Protein AF-A0A699Z2K2-F1 (afdb_monomer)

Sequence (200 aa):
MQRARSWAQDVLAHWQDTSRRCPMPDFSMCYTPGGLAWLTQWGSLRHTSNIALLAAVYARELGPDVIASPASLAATRRANRCWVRSQLSYMAGSNPQKQSFVIGYLPSWVDAVPQRPHHRSASCSPDYSVPCNGNNQNSPDPSPSVLQGNLNAQQLADQMGLNYSRVQTATPSAAAPVAHAPVAWAFAAAASIALLLACL

Solvent-accessible surface area (backbone atoms only — not comparable to full-atom values): 11220 Å² total; per-residue (Å²): 113,67,71,62,52,54,52,51,50,55,54,48,54,63,67,66,45,74,86,36,58,54,87,63,63,81,74,38,74,19,24,42,96,69,61,45,58,36,39,37,78,70,45,28,62,50,55,41,30,44,50,31,31,49,34,48,51,48,39,68,70,63,48,59,93,78,34,72,49,68,67,60,39,51,49,52,29,32,54,31,37,40,52,34,49,53,48,52,38,32,41,63,9,66,36,91,76,18,36,10,26,26,16,82,49,74,56,97,79,34,80,42,51,65,52,62,69,68,39,66,78,28,24,23,62,92,52,83,88,52,88,72,56,73,63,43,61,68,44,94,58,68,32,71,38,82,60,68,74,39,76,54,62,64,76,52,28,69,80,65,74,44,67,59,88,72,30,73,74,40,40,66,50,101,49,60,70,70,56,43,50,38,41,55,51,31,53,54,59,48,68,36,70,74,44,71,57,52,69,115

Secondary structure (DSSP, 8-state):
-HHHHHHHHHHHHHHH-TT-BS---TT--EE-TTS-EE--SSSHHHHHHHHHHHHHHHHHH--TTT---HHHHHHHHHHHHHHHHHHHHHHTT-STT-B--BTT---TT--B-----S-HHHHS-SSTTS---HHHHH-SSPPSS--TT-B--TTHHHHTT--GGGTTT----S-HHHHHHHHHHHHHHHTSHHHHSTT-

InterPro domains:
  IPR001701 Glycoside hydrolase family 9 [PF00759] (15-151)
  IPR008928 Six-hairpin glycosidase superfamily [SSF48208] (4-150)
  IPR012341 Six-hairpin glycosidase-like superfamily [G3DSA:1.50.10.10] (1-181)

Foldseek 3Di:
DVVVLVVLVVVLVLQLPAVFDDDDPAQHWYAFPFGATARHLQLRLLVSLLNLLSLLVSLVPQDCVNPVDPVVNLVSSLSSLVSLVSNLVVCLQSTPQSEHQFWPRDPPSRDYYDQQALDQVQLDAPPPVDDGDPCSNVPPDGRNHTPGGDGDCLVCCVSRVHDSVVNSNSHCPPPVVSSRPSSVSSVVSCPPPCSVPSND

Structure (mmCIF, N/CA/C/O backbone):
data_AF-A0A699Z2K2-F1
#
_entry.id   AF-A0A699Z2K2-F1
#
loop_
_atom_site.group_PDB
_atom_site.id
_atom_site.type_symbol
_atom_site.label_atom_id
_atom_site.label_alt_id
_atom_site.label_comp_id
_atom_site.label_asym_id
_atom_site.label_entity_id
_atom_site.label_seq_id
_atom_site.pdbx_PDB_ins_code
_atom_site.Cartn_x
_atom_site.Cartn_y
_atom_site.Cartn_z
_atom_site.occupancy
_atom_site.B_iso_or_equiv
_atom_site.auth_seq_id
_atom_site.auth_comp_id
_atom_site.auth_asym_id
_atom_site.auth_atom_id
_atom_site.pdbx_PDB_model_num
ATOM 1 N N . MET A 1 1 ? -21.574 15.719 11.995 1.00 69.88 1 MET A N 1
ATOM 2 C CA . MET A 1 1 ? -20.261 15.041 12.144 1.00 69.88 1 MET A CA 1
ATOM 3 C C . MET A 1 1 ? -20.366 13.550 12.488 1.00 69.88 1 MET A C 1
ATOM 5 O O . MET A 1 1 ? -19.575 12.786 11.956 1.00 69.88 1 MET A O 1
ATOM 9 N N . GLN A 1 2 ? -21.335 13.092 13.296 1.00 76.94 2 GLN A N 1
ATOM 10 C CA . GLN A 1 2 ? -21.471 11.667 13.672 1.00 76.94 2 GLN A CA 1
ATOM 11 C C . GLN A 1 2 ? -21.578 10.696 12.479 1.00 76.94 2 GLN A C 1
ATOM 13 O O . GLN A 1 2 ? -20.865 9.701 12.450 1.00 76.94 2 GLN A O 1
ATOM 18 N N . ARG A 1 3 ? -22.368 11.032 11.448 1.00 83.19 3 ARG A N 1
ATOM 19 C CA . ARG A 1 3 ? -22.529 10.197 10.240 1.00 83.19 3 ARG A CA 1
ATOM 20 C C . ARG A 1 3 ? -21.222 9.944 9.474 1.00 83.19 3 ARG A C 1
ATOM 22 O O . ARG A 1 3 ? -21.030 8.870 8.924 1.00 83.19 3 ARG A O 1
ATOM 29 N N . ALA A 1 4 ? -20.320 10.927 9.447 1.00 84.06 4 ALA A N 1
ATOM 30 C CA . ALA A 1 4 ? -19.012 10.774 8.807 1.00 84.06 4 ALA A CA 1
ATOM 31 C C . ALA A 1 4 ? -18.101 9.824 9.601 1.00 84.06 4 ALA A C 1
ATOM 33 O O . ALA A 1 4 ? -17.321 9.078 9.020 1.00 84.06 4 ALA A O 1
ATOM 34 N N . ARG A 1 5 ? -18.223 9.828 10.933 1.00 83.69 5 ARG A N 1
ATOM 35 C CA . ARG A 1 5 ? -17.436 8.967 11.822 1.00 83.69 5 ARG A CA 1
ATOM 36 C C . ARG A 1 5 ? -17.902 7.517 11.776 1.00 83.69 5 ARG A C 1
ATOM 38 O O . ARG A 1 5 ? -17.050 6.645 11.680 1.00 83.69 5 ARG A O 1
ATOM 45 N N . SER A 1 6 ? -19.213 7.270 11.792 1.00 86.19 6 SER A N 1
ATOM 46 C CA . SER A 1 6 ? -19.750 5.911 11.640 1.00 86.19 6 SER A CA 1
ATOM 47 C C . SER A 1 6 ? -19.388 5.329 10.273 1.00 86.19 6 SER A C 1
ATOM 49 O O . SER A 1 6 ? -18.888 4.218 10.192 1.00 86.19 6 SER A O 1
ATOM 51 N N . TRP A 1 7 ? -19.500 6.127 9.206 1.00 90.75 7 TRP A N 1
ATOM 52 C CA . TRP A 1 7 ? -19.054 5.704 7.879 1.00 90.75 7 TRP A CA 1
ATOM 53 C C . TRP A 1 7 ? -17.560 5.345 7.848 1.00 90.75 7 TRP A C 1
ATOM 55 O O . TRP A 1 7 ? -17.184 4.312 7.299 1.00 90.75 7 TRP A O 1
ATOM 65 N N . ALA A 1 8 ? -16.699 6.164 8.463 1.00 91.81 8 ALA A N 1
ATOM 66 C CA . ALA A 1 8 ? -15.271 5.866 8.538 1.00 91.81 8 ALA A CA 1
ATOM 67 C C . ALA A 1 8 ? -14.998 4.575 9.328 1.00 91.81 8 ALA A C 1
ATOM 69 O O . ALA A 1 8 ? -14.157 3.784 8.911 1.00 91.81 8 ALA A O 1
ATOM 70 N N . GLN A 1 9 ? -15.721 4.335 10.427 1.00 90.50 9 GLN A N 1
ATOM 71 C CA . GLN A 1 9 ? -15.639 3.084 11.188 1.00 90.50 9 GLN A CA 1
ATOM 72 C C . GLN A 1 9 ? -15.989 1.871 10.326 1.00 90.50 9 GLN A C 1
ATOM 74 O O . GLN A 1 9 ? -15.217 0.917 10.307 1.00 90.50 9 GLN A O 1
ATOM 79 N N . ASP A 1 10 ? -17.092 1.929 9.581 1.00 93.25 10 ASP A N 1
ATOM 80 C CA . ASP A 1 10 ? -17.551 0.821 8.737 1.00 93.25 10 ASP A CA 1
ATOM 81 C C . ASP A 1 10 ? -16.543 0.506 7.624 1.00 93.25 10 ASP A C 1
ATOM 83 O O . ASP A 1 10 ? -16.187 -0.653 7.391 1.00 93.25 10 ASP A O 1
ATOM 87 N N . VAL A 1 11 ? -16.017 1.547 6.967 1.00 95.25 11 VAL A N 1
ATOM 88 C CA . VAL A 1 11 ? -14.966 1.401 5.952 1.00 95.25 11 VAL A CA 1
ATOM 89 C C . VAL A 1 11 ? -13.716 0.770 6.563 1.00 95.25 11 VAL A C 1
ATOM 91 O O . VAL A 1 11 ? -13.174 -0.183 6.008 1.00 95.25 11 VAL A O 1
ATOM 94 N N . LEU A 1 12 ? -13.253 1.265 7.711 1.00 95.75 12 LEU A N 1
ATOM 95 C CA . LEU A 1 12 ? -12.045 0.752 8.353 1.00 95.75 12 LEU A CA 1
ATOM 96 C C . LEU A 1 12 ? -12.223 -0.685 8.843 1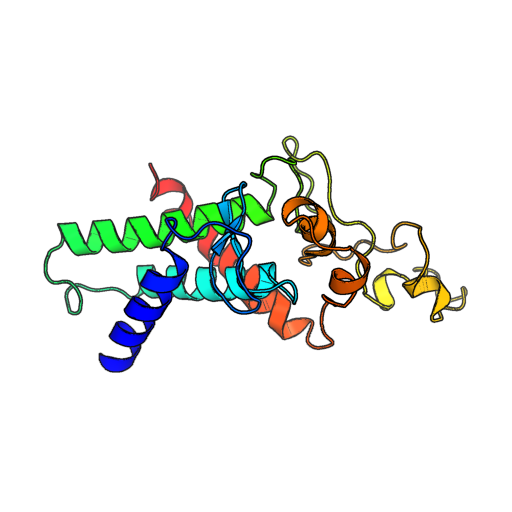.00 95.75 12 LEU A C 1
ATOM 98 O O . LEU A 1 12 ? -11.315 -1.488 8.649 1.00 95.75 12 LEU A O 1
ATOM 102 N N . ALA A 1 13 ? -13.386 -1.039 9.390 1.00 94.19 13 ALA A N 1
ATOM 103 C CA . ALA A 1 13 ? -13.698 -2.406 9.794 1.00 94.19 13 ALA A CA 1
ATOM 104 C C . ALA A 1 13 ? -13.620 -3.375 8.605 1.00 94.19 13 ALA A C 1
ATOM 106 O O . ALA A 1 13 ? -13.011 -4.436 8.717 1.00 94.19 13 ALA A O 1
ATOM 107 N N . HIS A 1 14 ? -14.152 -2.984 7.442 1.00 94.94 14 HIS A N 1
ATOM 108 C CA . HIS A 1 14 ? -14.064 -3.792 6.226 1.00 94.94 14 HIS A CA 1
ATOM 109 C C . HIS A 1 14 ? -12.620 -3.978 5.737 1.00 94.94 14 HIS A C 1
ATOM 111 O O . HIS A 1 14 ? -12.225 -5.074 5.345 1.00 94.94 14 HIS A O 1
ATOM 117 N N . TRP A 1 15 ? -11.820 -2.910 5.756 1.00 96.31 15 TRP A N 1
ATOM 118 C CA . TRP A 1 15 ? -10.437 -2.947 5.277 1.00 96.31 15 TRP A CA 1
ATOM 119 C C . TRP A 1 15 ? -9.474 -3.630 6.248 1.00 96.31 15 TRP A C 1
ATOM 121 O O . TRP A 1 15 ? -8.464 -4.177 5.814 1.00 96.31 15 TRP A O 1
ATOM 131 N N . GLN A 1 16 ? -9.773 -3.618 7.545 1.00 95.69 16 GLN A N 1
ATOM 132 C CA . GLN A 1 16 ? -8.948 -4.222 8.596 1.00 95.69 16 GLN A CA 1
ATOM 133 C C . GLN A 1 16 ? -9.333 -5.677 8.896 1.00 95.69 16 GLN A C 1
ATOM 135 O O . GLN A 1 16 ? -8.680 -6.326 9.714 1.00 95.69 16 GLN A O 1
ATOM 140 N N . ASP A 1 17 ? -10.347 -6.219 8.217 1.00 95.00 17 ASP A N 1
ATOM 141 C CA . ASP A 1 17 ? -10.738 -7.621 8.329 1.00 95.00 17 ASP A CA 1
ATOM 142 C C . ASP A 1 17 ? -9.709 -8.549 7.660 1.00 95.00 17 ASP A C 1
ATOM 144 O O . ASP A 1 17 ? -9.776 -8.886 6.475 1.00 95.00 17 ASP A O 1
ATOM 148 N N . THR A 1 18 ? -8.737 -8.983 8.461 1.00 94.00 18 THR A N 1
ATOM 149 C CA . THR A 1 18 ? -7.668 -9.899 8.037 1.00 94.00 18 THR A CA 1
ATOM 150 C C . THR A 1 18 ? -8.129 -11.345 7.832 1.00 94.00 18 THR A C 1
ATOM 152 O O . THR A 1 18 ? -7.328 -12.172 7.393 1.00 94.00 18 THR A O 1
ATOM 155 N N . SER A 1 19 ? -9.395 -11.684 8.114 1.00 95.00 19 SER A N 1
ATOM 156 C CA . SER A 1 19 ? -9.925 -13.028 7.839 1.00 95.00 19 SER A CA 1
ATOM 157 C C . SER A 1 19 ? -10.083 -13.290 6.336 1.00 95.00 19 SER A C 1
ATOM 159 O O . SER A 1 19 ? -10.012 -14.434 5.885 1.00 95.00 19 SER A O 1
ATOM 161 N N . ARG A 1 20 ? -10.220 -12.224 5.540 1.00 94.00 20 ARG A N 1
ATOM 162 C CA . ARG A 1 20 ? -10.393 -12.275 4.087 1.00 94.00 20 ARG A CA 1
ATOM 163 C C . ARG A 1 20 ? -9.041 -12.489 3.413 1.00 94.00 20 ARG A C 1
ATOM 165 O O . ARG A 1 20 ? -8.200 -11.593 3.415 1.00 94.00 20 ARG A O 1
ATOM 172 N N . ARG A 1 21 ? -8.815 -13.657 2.812 1.00 93.38 21 ARG A N 1
ATOM 173 C CA . ARG A 1 21 ? -7.553 -14.013 2.136 1.00 93.38 21 ARG A CA 1
ATOM 174 C C . ARG A 1 21 ? -7.715 -14.001 0.620 1.00 93.38 21 ARG A C 1
ATOM 176 O O . ARG A 1 21 ? -8.762 -14.378 0.110 1.00 93.38 21 ARG A O 1
ATOM 183 N N . CYS A 1 22 ? -6.695 -13.526 -0.088 1.00 90.06 22 CYS A N 1
ATOM 184 C CA . CYS A 1 22 ? -6.676 -13.530 -1.549 1.00 90.06 22 CYS A CA 1
ATOM 185 C C . CYS A 1 22 ? -6.401 -14.947 -2.110 1.00 90.06 22 CYS A C 1
ATOM 187 O O . CYS A 1 22 ? -5.760 -15.739 -1.415 1.00 90.06 22 CYS A O 1
ATOM 189 N N . PRO A 1 23 ? -6.811 -15.263 -3.361 1.00 89.06 23 PRO A N 1
ATOM 190 C CA . PRO A 1 23 ? -7.477 -14.390 -4.335 1.00 89.06 23 PRO A CA 1
ATOM 191 C C . PRO A 1 23 ? -8.990 -14.246 -4.098 1.00 89.06 23 PRO A C 1
ATOM 193 O O . PRO A 1 23 ? -9.655 -15.169 -3.644 1.00 89.06 23 PRO A O 1
ATOM 196 N N . MET A 1 24 ? -9.533 -13.082 -4.454 1.00 87.44 24 MET A N 1
ATOM 197 C CA . MET A 1 24 ? -10.968 -12.764 -4.448 1.00 87.44 24 MET A CA 1
ATOM 198 C C . MET A 1 24 ? -11.337 -12.073 -5.776 1.00 87.44 24 MET A C 1
ATOM 200 O O . MET A 1 24 ? -10.429 -11.616 -6.478 1.00 87.44 24 MET A O 1
ATOM 204 N N . PRO A 1 25 ? -12.632 -11.984 -6.149 1.00 87.81 25 PRO A N 1
ATOM 205 C CA . PRO A 1 25 ? -13.060 -11.229 -7.328 1.00 87.81 25 PRO A CA 1
ATOM 206 C C . PRO A 1 25 ? -12.541 -9.785 -7.316 1.00 87.81 25 PRO A C 1
ATOM 208 O O . PRO A 1 25 ? -12.360 -9.201 -6.247 1.00 87.81 25 PRO A O 1
ATOM 211 N N . ASP A 1 26 ? -12.325 -9.195 -8.495 1.00 81.44 26 ASP A N 1
ATOM 212 C CA . ASP A 1 26 ? -11.841 -7.811 -8.590 1.00 81.44 26 ASP A CA 1
ATOM 213 C C . ASP A 1 26 ? -12.775 -6.854 -7.826 1.00 81.44 26 ASP A C 1
ATOM 215 O O . ASP A 1 26 ? -13.989 -7.063 -7.777 1.00 81.44 26 ASP A O 1
ATOM 219 N N . PHE A 1 27 ? -12.198 -5.833 -7.193 1.00 87.31 27 PHE A N 1
ATOM 220 C CA . PHE A 1 27 ? -12.871 -4.921 -6.256 1.00 87.31 27 PHE A CA 1
ATOM 221 C C . PHE A 1 27 ? -13.400 -5.555 -4.958 1.00 87.31 27 PHE A C 1
ATOM 223 O O . PHE A 1 27 ? -14.104 -4.892 -4.195 1.00 87.31 27 PHE A O 1
ATOM 230 N N . SER A 1 28 ? -13.027 -6.799 -4.648 1.00 90.75 28 SER A N 1
ATOM 231 C CA . SER A 1 28 ? -13.259 -7.397 -3.331 1.00 90.75 28 SER A CA 1
ATOM 232 C C . SER A 1 28 ? -12.011 -7.285 -2.466 1.00 90.75 28 SER A C 1
ATOM 234 O O . SER A 1 28 ? -10.950 -7.787 -2.824 1.00 90.75 28 SER A O 1
ATOM 236 N N . MET A 1 29 ? -12.151 -6.683 -1.284 1.00 91.81 29 MET A N 1
ATOM 237 C CA . MET A 1 29 ? -11.042 -6.575 -0.337 1.00 91.81 29 MET A CA 1
ATOM 238 C C . MET A 1 29 ? -10.595 -7.950 0.172 1.00 91.81 29 MET A C 1
ATOM 240 O O . MET A 1 29 ? -11.431 -8.761 0.584 1.00 91.81 29 MET A O 1
ATOM 244 N N . CYS A 1 30 ? -9.289 -8.197 0.161 1.00 94.31 30 CYS A N 1
ATOM 245 C CA . CYS A 1 30 ? -8.638 -9.365 0.745 1.00 94.31 30 CYS A CA 1
ATOM 246 C C . CYS A 1 30 ? -7.201 -9.035 1.169 1.00 94.31 30 CYS A C 1
ATOM 248 O O . CYS A 1 30 ? -6.664 -7.993 0.811 1.00 94.31 30 CYS A O 1
ATOM 250 N N . TYR A 1 31 ? -6.564 -9.926 1.922 1.00 94.56 31 TYR A N 1
ATOM 251 C CA . TYR A 1 31 ? -5.156 -9.825 2.286 1.00 94.56 31 TYR A CA 1
ATOM 252 C C . TYR A 1 31 ? -4.310 -10.785 1.465 1.00 94.56 31 TYR A C 1
ATOM 254 O O . TYR A 1 31 ? -4.612 -11.983 1.389 1.00 94.56 31 TYR A O 1
ATOM 262 N N . THR A 1 32 ? -3.227 -10.261 0.889 1.00 92.25 32 THR A N 1
ATOM 263 C CA . THR A 1 32 ? -2.201 -11.086 0.245 1.00 92.25 32 THR A CA 1
ATOM 264 C C . THR A 1 32 ? -1.558 -12.020 1.279 1.00 92.25 32 THR A C 1
ATOM 266 O O . THR A 1 32 ? -1.603 -11.726 2.481 1.00 92.25 32 THR A O 1
ATOM 269 N N . PRO A 1 33 ? -0.905 -13.121 0.859 1.00 90.50 33 PRO A N 1
ATOM 270 C CA . PRO A 1 33 ? -0.160 -13.977 1.784 1.00 90.50 33 PRO A CA 1
ATOM 271 C C . PRO A 1 33 ? 0.882 -13.214 2.618 1.00 90.50 33 PRO A C 1
ATOM 273 O O . PRO A 1 33 ? 1.135 -13.569 3.765 1.00 90.50 33 PRO A O 1
ATOM 276 N N . GLY A 1 34 ? 1.447 -12.133 2.068 1.00 90.69 34 GLY A N 1
ATOM 277 C CA . GLY A 1 34 ? 2.391 -11.262 2.768 1.00 90.69 34 GLY A CA 1
ATOM 278 C C . GLY A 1 34 ? 1.756 -10.214 3.693 1.00 90.69 34 GLY A C 1
ATOM 279 O O . GLY A 1 34 ? 2.491 -9.515 4.384 1.00 90.69 34 GLY A O 1
ATOM 280 N N . GLY A 1 35 ? 0.426 -10.073 3.715 1.00 93.75 35 GLY A N 1
ATOM 281 C CA . GLY A 1 35 ? -0.282 -9.162 4.623 1.00 93.75 35 GLY A CA 1
ATOM 282 C C . GLY A 1 35 ? -0.613 -7.772 4.066 1.00 93.75 35 GLY A C 1
ATOM 283 O O . GLY A 1 35 ? -0.999 -6.889 4.837 1.00 93.75 35 GLY A O 1
ATOM 284 N N . LEU A 1 36 ? -0.514 -7.561 2.751 1.00 94.38 36 LEU A N 1
ATOM 285 C CA . LEU A 1 36 ? -1.004 -6.338 2.111 1.00 94.38 36 LEU A CA 1
ATOM 286 C C . LEU A 1 36 ? -2.526 -6.415 1.941 1.00 94.38 36 LEU A C 1
ATOM 288 O O . LEU A 1 36 ? -3.033 -7.382 1.374 1.00 94.38 36 LEU A O 1
ATOM 292 N N . ALA A 1 37 ? -3.246 -5.385 2.378 1.00 95.19 37 ALA A N 1
ATOM 293 C CA . ALA A 1 37 ? -4.644 -5.192 2.019 1.00 95.19 37 ALA A CA 1
ATOM 294 C C . ALA A 1 37 ? -4.729 -4.907 0.513 1.00 95.19 37 ALA A C 1
ATOM 296 O O . ALA A 1 37 ? -4.088 -3.985 0.008 1.00 95.19 37 ALA A O 1
ATOM 297 N N . TRP A 1 38 ? -5.495 -5.711 -0.210 1.00 91.56 38 TRP A N 1
ATOM 298 C CA . TRP A 1 38 ? -5.580 -5.730 -1.663 1.00 91.56 38 TRP A CA 1
ATOM 299 C C . TRP A 1 38 ? -7.036 -5.611 -2.102 1.00 91.56 38 TRP A C 1
ATOM 301 O O . TRP A 1 38 ? -7.875 -6.435 -1.746 1.00 91.56 38 TRP A O 1
ATOM 311 N N . LEU A 1 39 ? -7.331 -4.586 -2.905 1.00 90.88 39 LEU A N 1
ATOM 312 C CA . LEU A 1 39 ? -8.666 -4.371 -3.473 1.00 90.88 39 LEU A CA 1
ATOM 313 C C . LEU A 1 39 ? -8.773 -4.861 -4.916 1.00 90.88 39 LEU A C 1
ATOM 315 O O . LEU A 1 39 ? -9.776 -5.435 -5.322 1.00 90.88 39 LEU A O 1
ATOM 319 N N . THR A 1 40 ? -7.762 -4.533 -5.713 1.00 86.25 40 THR A N 1
ATOM 320 C CA . THR A 1 40 ? -7.780 -4.679 -7.164 1.00 86.25 40 THR A CA 1
ATOM 321 C C . THR A 1 40 ? -6.354 -4.652 -7.695 1.00 86.25 40 THR A C 1
ATOM 323 O O . THR A 1 40 ? -5.473 -4.040 -7.088 1.00 86.25 40 THR A O 1
ATOM 326 N N . GLN A 1 41 ? -6.135 -5.263 -8.859 1.00 79.94 41 GLN A N 1
ATOM 327 C CA . GLN A 1 41 ? -4.882 -5.147 -9.616 1.00 79.94 41 GLN A CA 1
ATOM 328 C C . GLN A 1 41 ? -4.569 -3.703 -10.043 1.00 79.94 41 GLN A C 1
ATOM 330 O O . GLN A 1 41 ? -3.414 -3.349 -10.276 1.00 79.94 41 GLN A O 1
ATOM 335 N N . TRP A 1 42 ? -5.583 -2.841 -10.105 1.00 80.00 42 TRP A N 1
ATOM 336 C CA . TRP A 1 42 ? -5.461 -1.474 -10.590 1.00 80.00 42 TRP A CA 1
ATOM 337 C C . TRP A 1 42 ? -5.092 -0.509 -9.466 1.00 80.00 42 TRP A C 1
ATOM 339 O O . TRP A 1 42 ? -5.950 0.005 -8.750 1.00 80.00 42 TRP A O 1
ATOM 349 N N . GLY A 1 43 ? -3.796 -0.225 -9.317 1.00 79.19 43 GLY A N 1
ATOM 350 C CA . GLY A 1 43 ? -3.303 0.707 -8.298 1.00 79.19 43 GLY A CA 1
ATOM 351 C C . GLY A 1 43 ? -3.630 0.248 -6.876 1.00 79.19 43 GLY A C 1
ATOM 352 O O . GLY A 1 43 ? -4.089 1.047 -6.058 1.00 79.19 43 GLY A O 1
ATOM 353 N N . SER A 1 44 ? -3.396 -1.037 -6.599 1.00 86.44 44 SER A N 1
ATOM 354 C CA . SER A 1 44 ? -3.560 -1.672 -5.285 1.00 86.44 44 SER A CA 1
ATOM 355 C C . SER A 1 44 ? -2.956 -0.831 -4.161 1.00 86.44 44 SER A C 1
ATOM 357 O O . SER A 1 44 ? -3.664 -0.430 -3.240 1.00 86.44 44 SER A O 1
ATOM 359 N N . LEU A 1 45 ? -1.677 -0.464 -4.297 1.00 88.44 45 LEU A N 1
ATOM 360 C CA . LEU A 1 45 ? -0.960 0.332 -3.302 1.00 88.44 45 LEU A CA 1
ATOM 361 C C . LEU A 1 45 ? -1.621 1.691 -3.060 1.00 88.44 45 LEU A C 1
ATOM 363 O O . LEU A 1 45 ? -1.756 2.103 -1.917 1.00 88.44 45 LEU A O 1
ATOM 367 N N . ARG A 1 46 ? -2.118 2.350 -4.114 1.00 86.81 46 ARG A N 1
ATOM 368 C CA . ARG A 1 46 ? -2.825 3.636 -4.017 1.00 86.81 46 ARG A CA 1
ATOM 369 C C . ARG A 1 46 ? -4.105 3.511 -3.197 1.00 86.81 46 ARG A C 1
ATOM 371 O O . ARG A 1 46 ? -4.367 4.363 -2.355 1.00 86.81 46 ARG A O 1
ATOM 378 N N . HIS A 1 47 ? -4.892 2.455 -3.394 1.00 90.25 47 HIS A N 1
ATOM 379 C CA . HIS A 1 47 ? -6.089 2.254 -2.575 1.00 90.25 47 HIS A CA 1
ATOM 380 C C . HIS A 1 47 ? -5.733 1.996 -1.108 1.00 90.25 47 HIS A C 1
ATOM 382 O O . HIS A 1 47 ? -6.295 2.633 -0.220 1.00 90.25 47 HIS A O 1
ATOM 388 N N . THR A 1 48 ? -4.750 1.138 -0.855 1.00 92.81 48 THR A N 1
ATOM 389 C CA . THR A 1 48 ? -4.309 0.820 0.506 1.00 92.81 48 THR A CA 1
ATOM 390 C C . THR A 1 48 ? -3.712 2.032 1.214 1.00 92.81 48 THR A C 1
ATOM 392 O O . THR A 1 48 ? -4.043 2.279 2.371 1.00 92.81 48 THR A O 1
ATOM 395 N N . SER A 1 49 ? -2.915 2.856 0.526 1.00 89.38 49 SER A N 1
ATOM 396 C CA . SER A 1 49 ? -2.380 4.107 1.076 1.00 89.38 49 SER A CA 1
ATOM 397 C C . SER A 1 49 ? -3.478 5.122 1.391 1.00 89.38 49 SER A C 1
ATOM 399 O O . SER A 1 49 ? -3.410 5.778 2.428 1.00 89.38 49 SER A O 1
ATOM 401 N N . ASN A 1 50 ? -4.517 5.233 0.556 1.00 90.88 50 ASN A N 1
ATOM 402 C CA . ASN A 1 50 ? -5.652 6.122 0.830 1.00 90.88 50 ASN A CA 1
ATOM 403 C C . ASN A 1 50 ? -6.379 5.729 2.119 1.00 90.88 50 ASN A C 1
ATOM 405 O O . ASN A 1 50 ? -6.736 6.586 2.926 1.00 90.88 50 ASN A O 1
ATOM 409 N N . ILE A 1 51 ? -6.581 4.430 2.328 1.00 95.06 51 ILE A N 1
ATOM 410 C CA . ILE A 1 51 ? -7.252 3.933 3.530 1.00 95.06 51 ILE A CA 1
ATOM 411 C C . ILE A 1 51 ? -6.322 4.008 4.739 1.00 95.06 51 ILE A C 1
ATOM 413 O O . ILE A 1 51 ? -6.782 4.322 5.833 1.00 95.06 51 ILE A O 1
ATOM 417 N N . ALA A 1 52 ? -5.012 3.826 4.556 1.00 94.12 52 ALA A N 1
ATOM 418 C CA . ALA A 1 52 ? -4.022 4.090 5.597 1.00 94.12 52 ALA A CA 1
ATOM 419 C C . ALA A 1 52 ? -4.061 5.558 6.055 1.00 94.12 52 ALA A C 1
ATOM 421 O O . ALA A 1 52 ? -4.064 5.829 7.255 1.00 94.12 52 ALA A O 1
ATOM 422 N N . LEU A 1 53 ? -4.182 6.511 5.126 1.00 90.75 53 LEU A N 1
ATOM 423 C CA . LEU A 1 53 ? -4.377 7.918 5.473 1.00 90.75 53 LEU A CA 1
ATOM 424 C C . LEU A 1 53 ? -5.683 8.132 6.255 1.00 90.75 53 LEU A C 1
ATOM 426 O O . LEU A 1 53 ? -5.663 8.785 7.299 1.00 90.75 53 LEU A O 1
ATOM 430 N N . LEU A 1 54 ? -6.799 7.550 5.798 1.00 93.31 54 LEU A N 1
ATOM 431 C CA . LEU A 1 54 ? -8.079 7.617 6.512 1.00 93.31 54 LEU A CA 1
ATOM 432 C C . LEU A 1 54 ? -7.961 7.057 7.936 1.00 93.31 54 LEU A C 1
ATOM 434 O O . LEU A 1 54 ? -8.402 7.707 8.878 1.00 93.31 54 LEU A O 1
ATOM 438 N N . ALA A 1 55 ? -7.333 5.892 8.108 1.00 94.06 55 ALA A N 1
ATOM 439 C CA . ALA A 1 55 ? -7.117 5.252 9.404 1.00 94.06 55 ALA A CA 1
ATOM 440 C C . ALA A 1 55 ? -6.246 6.110 10.335 1.00 94.06 55 ALA A C 1
ATOM 442 O O . ALA A 1 55 ? -6.538 6.227 11.526 1.00 94.06 55 ALA A O 1
ATOM 443 N N . ALA A 1 56 ? -5.198 6.744 9.799 1.00 92.00 56 ALA A N 1
ATOM 444 C CA . ALA A 1 56 ? -4.318 7.629 10.557 1.00 92.00 56 ALA A CA 1
ATOM 445 C C . ALA A 1 56 ? -5.057 8.883 11.048 1.00 92.00 56 ALA A C 1
ATOM 447 O O . ALA A 1 56 ? -4.979 9.220 12.233 1.00 92.00 56 ALA A O 1
ATOM 448 N N . VAL A 1 57 ? -5.812 9.544 10.162 1.00 91.69 57 VAL A N 1
ATOM 449 C CA . VAL A 1 57 ? -6.646 10.703 10.516 1.00 91.69 57 VAL A CA 1
ATOM 450 C C . VAL A 1 57 ? -7.725 10.287 11.511 1.00 91.69 57 VAL A C 1
ATOM 452 O O . VAL A 1 57 ? -7.874 10.919 12.551 1.00 91.69 57 VAL A O 1
ATOM 455 N N . TYR A 1 58 ? -8.419 9.179 11.261 1.00 91.06 58 TYR A N 1
ATOM 456 C CA . TYR A 1 58 ? -9.443 8.660 12.159 1.00 91.06 58 TYR A CA 1
ATOM 457 C C . TYR A 1 58 ? -8.878 8.386 13.561 1.00 91.06 58 TYR A C 1
ATOM 459 O O . TYR A 1 58 ? -9.440 8.850 14.547 1.00 91.06 58 TYR A O 1
ATOM 467 N N . ALA A 1 59 ? -7.715 7.738 13.678 1.00 91.62 59 ALA A N 1
ATOM 468 C CA . ALA A 1 59 ? -7.057 7.503 14.966 1.00 91.62 59 ALA A CA 1
ATOM 469 C C . ALA A 1 59 ? -6.614 8.792 15.684 1.00 91.62 59 ALA A C 1
ATOM 471 O O . ALA A 1 59 ? -6.484 8.797 16.912 1.00 91.62 59 ALA A O 1
ATOM 472 N N . ARG A 1 60 ? -6.337 9.870 14.945 1.00 89.88 60 ARG A N 1
ATOM 473 C CA . ARG A 1 60 ? -5.999 11.182 15.513 1.00 89.88 60 ARG A CA 1
ATOM 474 C C . ARG A 1 60 ? -7.240 11.897 16.044 1.00 89.88 60 ARG A C 1
ATOM 476 O O . ARG A 1 60 ? -7.208 12.390 17.166 1.00 89.88 60 ARG A O 1
ATOM 483 N N . GLU A 1 61 ? -8.308 11.915 15.254 1.00 89.00 61 GLU A N 1
ATOM 484 C CA . GLU A 1 61 ? -9.531 12.683 15.524 1.00 89.00 61 GLU A CA 1
ATOM 485 C C . GLU A 1 61 ? -10.536 11.946 16.426 1.00 89.00 61 GLU A C 1
ATOM 487 O O . GLU A 1 61 ? -11.495 12.544 16.913 1.00 89.00 61 GLU A O 1
ATOM 492 N N . LEU A 1 62 ? -10.353 10.641 16.657 1.00 87.88 62 LEU A N 1
ATOM 493 C CA . LEU A 1 62 ? -11.236 9.856 17.518 1.00 87.88 62 LEU A CA 1
ATOM 494 C C . LEU A 1 62 ? -11.176 10.369 18.958 1.00 87.88 62 LEU A C 1
ATOM 496 O O . LEU A 1 62 ? -10.092 10.390 19.532 1.00 87.88 62 LEU A O 1
ATOM 500 N N . GLY A 1 63 ? -12.311 10.734 19.552 1.00 88.38 63 GLY A N 1
ATOM 501 C CA . GLY A 1 63 ? -12.398 11.298 20.900 1.00 88.38 63 GLY A CA 1
ATOM 502 C C . GLY A 1 63 ? -13.389 10.569 21.819 1.00 88.38 63 GLY A C 1
ATOM 503 O O . GLY A 1 63 ? -14.069 9.628 21.390 1.00 88.38 63 GLY A O 1
ATOM 504 N N . PRO A 1 64 ? -13.482 10.996 23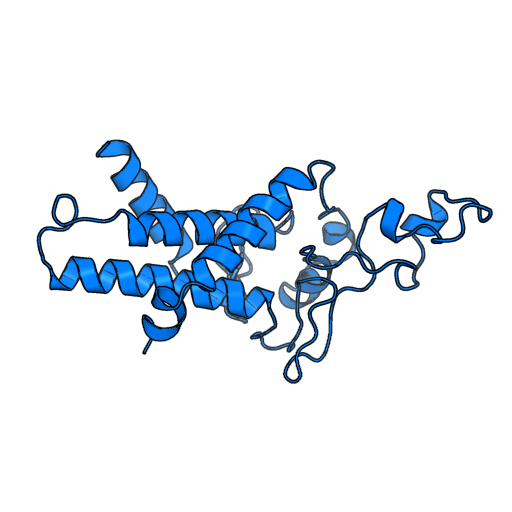.093 1.00 87.00 64 PRO A N 1
ATOM 505 C CA . PRO A 1 64 ? -14.415 10.430 24.072 1.00 87.00 64 PRO A CA 1
ATOM 506 C C . PRO A 1 64 ? -15.893 10.651 23.708 1.00 87.00 64 PRO A C 1
ATOM 508 O O . PRO A 1 64 ? -16.761 9.925 24.180 1.00 87.00 64 PRO A O 1
ATOM 511 N N . ASP A 1 65 ? -16.179 11.610 22.826 1.00 85.56 65 ASP A N 1
ATOM 512 C CA . ASP A 1 65 ? -17.496 11.877 22.242 1.00 85.56 65 ASP A CA 1
ATOM 513 C C . ASP A 1 65 ? -17.964 10.792 21.253 1.00 85.56 65 ASP A C 1
ATOM 515 O O . ASP A 1 65 ? -19.131 10.766 20.863 1.00 85.56 65 ASP A O 1
ATOM 519 N N . VAL A 1 66 ? -17.058 9.904 20.833 1.00 84.75 66 VAL A N 1
ATOM 520 C CA . VAL A 1 66 ? -17.349 8.747 19.972 1.00 84.75 66 VAL A CA 1
ATOM 521 C C . VAL A 1 66 ? -17.211 7.444 20.749 1.00 84.75 66 VAL A C 1
ATOM 523 O O . VAL A 1 66 ? -18.057 6.563 20.631 1.00 84.75 66 VAL A O 1
ATOM 526 N N . ILE A 1 67 ? -16.143 7.316 21.541 1.00 86.88 67 ILE A N 1
ATOM 527 C CA . ILE A 1 67 ? -15.888 6.148 22.383 1.00 86.88 67 ILE A CA 1
ATOM 528 C C . ILE A 1 67 ? -15.667 6.629 23.813 1.00 86.88 67 ILE A C 1
ATOM 530 O O . ILE A 1 67 ? -14.566 7.039 24.172 1.00 86.88 67 ILE A O 1
ATOM 534 N N . ALA A 1 68 ? -16.716 6.545 24.633 1.00 88.12 68 ALA A N 1
ATOM 535 C CA . ALA A 1 68 ? -16.693 7.042 26.008 1.00 88.12 68 ALA A CA 1
ATOM 536 C C . ALA A 1 68 ? -15.699 6.285 26.905 1.00 88.12 68 ALA A C 1
ATOM 538 O O . ALA A 1 68 ? -15.095 6.875 27.796 1.00 88.12 68 ALA A O 1
ATOM 539 N N . SER A 1 69 ? -15.507 4.981 26.666 1.00 95.25 69 SER A N 1
ATOM 540 C CA . SER A 1 69 ? -14.548 4.157 27.409 1.00 95.25 69 SER A CA 1
ATOM 541 C C . SER A 1 69 ? -13.107 4.543 27.043 1.00 95.25 69 SER A C 1
ATOM 543 O O . SER A 1 69 ? -12.699 4.307 25.900 1.00 95.25 69 SER A O 1
ATOM 545 N N . PRO A 1 70 ? -12.287 5.048 27.989 1.00 92.75 70 PRO A N 1
ATOM 546 C CA . PRO A 1 70 ? -10.901 5.425 27.701 1.00 92.75 70 PRO A CA 1
ATOM 547 C C . PRO A 1 70 ? -10.056 4.248 27.201 1.00 92.75 70 PRO A C 1
ATOM 549 O O . PRO A 1 70 ? -9.247 4.405 26.286 1.00 92.75 70 PRO A O 1
ATOM 552 N N . ALA A 1 71 ? -10.286 3.053 27.754 1.00 94.06 71 ALA A N 1
ATOM 553 C CA . ALA A 1 71 ? -9.606 1.831 27.338 1.00 94.06 71 ALA A CA 1
ATOM 554 C C . ALA A 1 71 ? -9.956 1.452 25.890 1.00 94.06 71 ALA A C 1
ATOM 556 O O . ALA A 1 71 ? -9.064 1.198 25.082 1.00 94.06 71 ALA A O 1
ATOM 557 N N . SER A 1 72 ? -11.244 1.491 25.532 1.00 92.50 72 SER A N 1
ATOM 558 C CA . SER A 1 72 ? -11.697 1.169 24.169 1.00 92.50 72 SER A CA 1
ATOM 559 C C . SER A 1 72 ? -11.231 2.215 23.151 1.00 92.50 72 SER A C 1
ATOM 561 O O . SER A 1 72 ? -10.852 1.872 22.028 1.00 92.50 72 SER A O 1
ATOM 563 N N . LEU A 1 73 ? -11.201 3.492 23.548 1.00 91.19 73 LEU A N 1
ATOM 564 C CA . LEU A 1 73 ? -10.671 4.586 22.738 1.00 91.19 73 LEU A CA 1
ATOM 565 C C . LEU A 1 73 ? -9.181 4.369 22.440 1.00 91.19 73 LEU A C 1
ATOM 567 O O . LEU A 1 73 ? -8.765 4.425 21.281 1.00 91.19 73 LEU A O 1
ATOM 571 N N . ALA A 1 74 ? -8.382 4.076 23.469 1.00 91.50 74 ALA A N 1
ATOM 572 C CA . ALA A 1 74 ? -6.956 3.799 23.325 1.00 91.50 74 ALA A CA 1
ATOM 573 C C . ALA A 1 74 ? -6.697 2.566 22.444 1.00 91.50 74 ALA A C 1
ATOM 575 O O . ALA A 1 74 ? -5.875 2.635 21.527 1.00 91.50 74 ALA A O 1
ATOM 576 N N . ALA A 1 75 ? -7.440 1.476 22.659 1.00 92.50 75 ALA A N 1
ATOM 577 C CA . ALA A 1 75 ? -7.339 0.258 21.860 1.00 92.50 75 ALA A CA 1
ATOM 578 C C . ALA A 1 75 ? -7.665 0.511 20.378 1.00 92.50 75 ALA A C 1
ATOM 580 O O . ALA A 1 75 ? -6.901 0.109 19.502 1.00 92.50 75 ALA A O 1
ATOM 581 N N . THR A 1 76 ? -8.735 1.257 20.085 1.00 91.81 76 THR A N 1
ATOM 582 C CA . THR A 1 76 ? -9.137 1.584 18.704 1.00 91.81 76 THR A CA 1
ATOM 583 C C . THR A 1 76 ? -8.096 2.453 17.999 1.00 91.81 76 THR A C 1
ATOM 585 O O . THR A 1 76 ? -7.752 2.208 16.838 1.00 91.81 76 THR A O 1
ATOM 588 N N . ARG A 1 77 ? -7.545 3.458 18.696 1.00 92.56 77 ARG A N 1
ATOM 589 C CA . ARG A 1 77 ? -6.453 4.287 18.164 1.00 92.56 77 ARG A CA 1
ATOM 590 C C . ARG A 1 77 ? -5.205 3.445 17.880 1.00 92.56 77 ARG A C 1
ATOM 592 O O . ARG A 1 77 ? -4.601 3.609 16.822 1.00 92.56 77 ARG A O 1
ATOM 599 N N . ARG A 1 78 ? -4.836 2.538 18.794 1.00 92.38 78 ARG A N 1
ATOM 600 C CA . ARG A 1 78 ? -3.698 1.617 18.634 1.00 92.38 78 ARG A CA 1
ATOM 601 C C . ARG A 1 78 ? -3.890 0.693 17.433 1.00 92.38 78 ARG A C 1
ATOM 603 O O . ARG A 1 78 ? -3.012 0.654 16.579 1.00 92.38 78 ARG A O 1
ATOM 610 N N . ALA A 1 79 ? -5.040 0.029 17.320 1.00 93.75 79 ALA A N 1
ATOM 611 C CA . ALA A 1 79 ? -5.345 -0.873 16.208 1.00 93.75 79 ALA A CA 1
ATOM 612 C C . ALA A 1 79 ? -5.187 -0.178 14.845 1.00 93.75 79 ALA A C 1
ATOM 614 O O . ALA A 1 79 ? -4.456 -0.666 13.984 1.00 93.75 79 ALA A O 1
ATOM 615 N N . ASN A 1 80 ? -5.764 1.018 14.687 1.00 93.94 80 ASN A N 1
ATOM 616 C CA . ASN A 1 80 ? -5.640 1.797 13.454 1.00 93.94 80 ASN A CA 1
ATOM 617 C C . ASN A 1 80 ? -4.189 2.195 13.153 1.00 93.94 80 ASN A C 1
ATOM 619 O O . ASN A 1 80 ? -3.728 2.025 12.028 1.00 93.94 80 ASN A O 1
ATOM 623 N N . ARG A 1 81 ? -3.436 2.681 14.150 1.00 93.81 81 ARG A N 1
ATOM 624 C CA . ARG A 1 81 ? -2.019 3.048 13.969 1.00 93.81 81 ARG A CA 1
ATOM 625 C C . ARG A 1 81 ? -1.163 1.849 13.562 1.00 93.81 81 ARG A C 1
ATOM 627 O O . ARG A 1 81 ? -0.317 1.981 12.681 1.00 93.81 81 ARG A O 1
ATOM 634 N N . CYS A 1 82 ? -1.397 0.683 14.159 1.00 94.25 82 CYS A N 1
ATOM 635 C CA . CYS A 1 82 ? -0.644 -0.525 13.830 1.00 94.25 82 CYS A CA 1
ATOM 636 C C . CYS A 1 82 ? -1.005 -1.093 12.474 1.00 94.25 82 CYS A C 1
ATOM 638 O O . CYS A 1 82 ? -0.114 -1.519 11.740 1.00 94.25 82 CYS A O 1
ATOM 640 N N . TRP A 1 83 ? -2.276 -1.008 12.098 1.00 95.81 83 TRP A N 1
ATOM 641 C CA . TRP A 1 83 ? -2.684 -1.338 10.750 1.00 95.81 83 TRP A CA 1
ATOM 642 C C . TRP A 1 83 ? -2.000 -0.427 9.720 1.00 95.81 83 TRP A C 1
ATOM 644 O O . TRP A 1 83 ? -1.327 -0.935 8.826 1.00 95.81 83 TRP A O 1
ATOM 654 N N . VAL A 1 84 ? -2.041 0.900 9.902 1.00 94.81 84 VAL A N 1
ATOM 655 C CA . VAL A 1 84 ? -1.332 1.868 9.039 1.00 94.81 84 VAL A CA 1
ATOM 656 C C . VAL A 1 84 ? 0.149 1.528 8.917 1.00 94.81 84 VAL A C 1
ATOM 658 O O . VAL A 1 84 ? 0.670 1.426 7.807 1.00 94.81 84 VAL A O 1
ATOM 661 N N . ARG A 1 85 ? 0.821 1.302 10.052 1.00 94.00 85 ARG A N 1
ATOM 662 C CA . ARG A 1 85 ? 2.235 0.924 10.068 1.00 94.00 85 ARG A CA 1
ATOM 663 C C . ARG A 1 85 ? 2.478 -0.351 9.267 1.00 94.00 85 ARG A C 1
ATOM 665 O O . ARG A 1 85 ? 3.389 -0.360 8.453 1.00 94.00 85 ARG A O 1
ATOM 672 N N . SER A 1 86 ? 1.668 -1.394 9.455 1.00 95.25 86 SER A N 1
ATOM 673 C CA . SER A 1 86 ? 1.834 -2.660 8.729 1.00 95.25 86 SER A CA 1
ATOM 674 C C . SER A 1 86 ? 1.786 -2.467 7.210 1.00 95.25 86 SER A C 1
ATOM 676 O O . SER A 1 86 ? 2.649 -2.977 6.500 1.00 95.25 86 SER A O 1
ATOM 678 N N . GLN A 1 87 ? 0.843 -1.658 6.716 1.00 95.19 87 GLN A N 1
ATOM 679 C CA . GLN A 1 87 ? 0.665 -1.431 5.284 1.00 95.19 87 GLN A CA 1
ATOM 680 C C . GLN A 1 87 ? 1.791 -0.572 4.694 1.00 95.19 87 GLN A C 1
ATOM 682 O O . GLN A 1 87 ? 2.305 -0.879 3.621 1.00 95.19 87 GLN A O 1
ATOM 687 N N . LEU A 1 88 ? 2.231 0.471 5.404 1.00 93.31 88 LEU A N 1
ATOM 688 C CA . LEU A 1 88 ? 3.345 1.310 4.950 1.00 93.31 88 LEU A CA 1
ATOM 689 C C . LEU A 1 88 ? 4.691 0.585 5.040 1.00 93.31 88 LEU A C 1
ATOM 691 O O . LEU A 1 88 ? 5.515 0.717 4.139 1.00 93.31 88 LEU A O 1
ATOM 695 N N . SER A 1 89 ? 4.906 -0.225 6.079 1.00 93.62 89 SER A N 1
ATOM 696 C CA . SER A 1 89 ? 6.089 -1.081 6.186 1.00 93.62 89 SER A CA 1
ATOM 697 C C . SER A 1 89 ? 6.122 -2.117 5.065 1.00 93.62 89 SER A C 1
ATOM 699 O O . SER A 1 89 ? 7.179 -2.310 4.472 1.00 93.62 89 SER A O 1
ATOM 701 N N . TYR A 1 90 ? 4.981 -2.713 4.698 1.00 93.81 90 TYR A N 1
ATOM 702 C CA . TYR A 1 90 ? 4.894 -3.585 3.525 1.00 93.81 90 TYR A CA 1
ATOM 703 C C . TYR A 1 90 ? 5.349 -2.864 2.252 1.00 93.81 90 TYR A C 1
ATOM 705 O O . TYR A 1 90 ? 6.183 -3.385 1.512 1.00 93.81 90 TYR A O 1
ATOM 713 N N . MET A 1 91 ? 4.835 -1.649 2.017 1.00 92.19 91 MET A N 1
ATOM 714 C CA . MET A 1 91 ? 5.200 -0.808 0.868 1.00 92.19 91 MET A CA 1
ATOM 715 C C . MET A 1 91 ? 6.686 -0.435 0.854 1.00 92.19 91 MET A C 1
ATOM 717 O O . MET A 1 91 ? 7.278 -0.326 -0.215 1.00 92.19 91 MET A O 1
ATOM 721 N N . ALA A 1 92 ? 7.287 -0.269 2.032 1.00 92.44 92 ALA A N 1
ATOM 722 C CA . ALA A 1 92 ? 8.698 0.056 2.222 1.00 92.44 92 ALA A CA 1
ATOM 723 C C . ALA A 1 92 ? 9.632 -1.172 2.210 1.00 92.44 92 ALA A C 1
ATOM 725 O O . ALA A 1 92 ? 10.843 -1.014 2.346 1.00 92.44 92 ALA A O 1
ATOM 726 N N . GLY A 1 93 ? 9.096 -2.387 2.058 1.00 92.06 93 GLY A N 1
ATOM 727 C CA . GLY A 1 93 ? 9.889 -3.607 1.893 1.00 92.06 93 GLY A CA 1
ATOM 728 C C . GLY A 1 93 ? 9.878 -4.596 3.052 1.00 92.06 93 GLY A C 1
ATOM 729 O O . GLY A 1 93 ? 10.523 -5.635 2.959 1.00 92.06 93 GLY A O 1
ATOM 730 N N . SER A 1 94 ? 9.105 -4.357 4.114 1.00 94.25 94 SER A N 1
ATOM 731 C CA . SER A 1 94 ? 8.797 -5.378 5.127 1.00 94.25 94 SER A CA 1
ATOM 732 C C . SER A 1 94 ? 7.737 -6.354 4.607 1.00 94.25 94 SER A C 1
ATOM 734 O O . SER A 1 94 ? 6.608 -6.394 5.092 1.00 94.25 94 SER A O 1
ATOM 736 N N . ASN A 1 95 ? 8.095 -7.115 3.579 1.00 92.25 95 ASN A N 1
ATOM 737 C CA . ASN A 1 95 ? 7.264 -8.140 2.956 1.00 92.25 95 ASN A CA 1
ATOM 738 C C . ASN A 1 95 ? 8.117 -9.381 2.628 1.00 92.25 95 ASN A C 1
ATOM 740 O O . ASN A 1 95 ? 9.346 -9.295 2.668 1.00 92.25 95 ASN A O 1
ATOM 744 N N . PRO A 1 96 ? 7.507 -10.540 2.310 1.00 91.81 96 PRO A N 1
ATOM 745 C CA . PRO A 1 96 ? 8.250 -11.788 2.102 1.00 91.81 96 PRO A CA 1
ATOM 746 C C . PRO A 1 96 ? 9.329 -11.729 1.012 1.00 91.81 96 PRO A C 1
ATOM 748 O O . PRO A 1 96 ? 10.278 -12.502 1.060 1.00 91.81 96 PRO A O 1
ATOM 751 N N . GLN A 1 97 ? 9.196 -10.816 0.047 1.00 90.12 97 GLN A N 1
ATOM 752 C CA . GLN A 1 97 ? 10.155 -10.637 -1.046 1.00 90.12 97 GLN A CA 1
ATOM 753 C C . GLN A 1 97 ? 11.247 -9.610 -0.729 1.00 90.12 97 GLN A C 1
ATOM 755 O O . GLN A 1 97 ? 12.083 -9.346 -1.587 1.00 90.12 97 GLN A O 1
ATOM 760 N N . LYS A 1 98 ? 11.221 -8.995 0.464 1.00 93.62 98 LYS A N 1
ATOM 761 C CA . LYS A 1 98 ? 12.107 -7.883 0.844 1.00 93.62 98 LYS A CA 1
ATOM 762 C C . LYS A 1 98 ? 12.162 -6.801 -0.235 1.00 93.62 98 LYS A C 1
ATOM 764 O O . LYS A 1 98 ? 13.212 -6.236 -0.517 1.00 93.62 98 LYS A O 1
ATOM 769 N N . GLN A 1 99 ? 11.027 -6.527 -0.871 1.00 91.31 99 GLN A N 1
ATOM 770 C CA . GLN A 1 99 ? 10.964 -5.622 -2.008 1.00 91.31 99 GLN A CA 1
ATOM 771 C C . GLN A 1 99 ? 10.311 -4.302 -1.606 1.00 91.31 99 GLN A C 1
ATOM 773 O O . GLN A 1 99 ? 9.148 -4.282 -1.212 1.00 91.31 99 GLN A O 1
ATOM 778 N N . SER A 1 100 ? 11.007 -3.185 -1.788 1.00 92.06 100 SER A N 1
ATOM 779 C CA . SER A 1 100 ? 10.387 -1.867 -1.689 1.00 92.06 100 SER A CA 1
ATOM 780 C C . SER A 1 100 ? 9.538 -1.609 -2.926 1.00 92.06 100 SER A C 1
ATOM 782 O O . SER A 1 100 ? 9.983 -1.826 -4.048 1.00 92.06 100 SER A O 1
ATOM 784 N N . PHE A 1 101 ? 8.331 -1.093 -2.735 1.00 90.69 101 PHE A N 1
ATOM 785 C CA . PHE A 1 101 ? 7.490 -0.591 -3.820 1.00 90.69 101 PHE A CA 1
ATOM 786 C C . PHE A 1 101 ? 7.628 0.925 -4.009 1.00 90.69 101 PHE A C 1
ATOM 788 O O . PHE A 1 101 ? 6.985 1.490 -4.892 1.00 90.69 101 PHE A O 1
ATOM 795 N N . VAL A 1 102 ? 8.466 1.581 -3.198 1.00 90.50 102 VAL A N 1
ATOM 796 C CA . VAL A 1 102 ? 8.821 3.000 -3.309 1.00 90.50 102 VAL A CA 1
ATOM 797 C C . VAL A 1 102 ? 10.102 3.116 -4.137 1.00 90.50 102 VAL A C 1
ATOM 799 O O . VAL A 1 102 ? 11.176 2.700 -3.702 1.00 90.50 102 VAL A O 1
ATOM 802 N N . ILE A 1 103 ? 10.001 3.695 -5.331 1.00 88.69 103 ILE A N 1
ATOM 803 C CA . ILE A 1 103 ? 11.115 3.849 -6.271 1.00 88.69 103 ILE A CA 1
ATOM 804 C C . ILE A 1 103 ? 12.254 4.645 -5.624 1.00 88.69 103 ILE A C 1
ATOM 806 O O . ILE A 1 103 ? 12.040 5.712 -5.047 1.00 88.69 103 ILE A O 1
ATOM 810 N N . GLY A 1 104 ? 13.474 4.113 -5.721 1.00 90.06 104 GLY A N 1
ATOM 811 C CA . GLY A 1 104 ? 14.676 4.712 -5.135 1.00 90.06 104 GLY A CA 1
ATOM 812 C C . GLY A 1 104 ? 14.809 4.558 -3.612 1.00 90.06 104 GLY A C 1
ATOM 813 O O . GLY A 1 104 ? 15.757 5.093 -3.041 1.00 90.06 104 GLY A O 1
ATOM 814 N N . TYR A 1 105 ? 13.899 3.841 -2.939 1.00 92.19 105 TYR A N 1
ATOM 815 C CA . TYR A 1 105 ? 14.027 3.505 -1.518 1.00 92.19 105 TYR A CA 1
ATOM 816 C C . TYR A 1 105 ? 14.601 2.094 -1.351 1.00 92.19 105 TYR A C 1
ATOM 818 O O . TYR A 1 105 ? 13.887 1.108 -1.533 1.00 92.19 105 TYR A O 1
ATOM 826 N N . LEU A 1 106 ? 15.891 2.012 -1.014 1.00 92.88 106 LEU A N 1
ATOM 827 C CA . LEU A 1 106 ? 16.639 0.758 -0.881 1.00 92.88 106 LEU A CA 1
ATOM 828 C C . LEU A 1 106 ? 17.471 0.742 0.418 1.00 92.88 106 LEU A C 1
ATOM 830 O O . LEU A 1 106 ? 18.687 0.932 0.383 1.00 92.88 106 LEU A O 1
ATOM 834 N N . PRO A 1 107 ? 16.832 0.600 1.591 1.00 93.81 107 PRO A N 1
ATOM 835 C CA . PRO A 1 107 ? 17.552 0.402 2.845 1.00 93.81 107 PRO A CA 1
ATOM 836 C C . PRO A 1 107 ? 18.194 -0.995 2.907 1.00 93.81 107 PRO A C 1
ATOM 838 O O . PRO A 1 107 ? 17.871 -1.876 2.118 1.00 93.81 107 PRO A O 1
ATOM 841 N N . SER A 1 108 ? 19.063 -1.231 3.893 1.00 95.50 108 SER A N 1
ATOM 842 C CA . SER A 1 108 ? 19.883 -2.454 3.992 1.00 95.50 108 SER A CA 1
ATOM 843 C C . SER A 1 108 ? 19.115 -3.776 4.142 1.00 95.50 108 SER A C 1
ATOM 845 O O . SER A 1 108 ? 19.707 -4.837 3.973 1.00 95.50 108 SER A O 1
ATOM 847 N N . TRP A 1 109 ? 17.824 -3.738 4.481 1.00 92.06 109 TRP A N 1
ATOM 848 C CA . TRP A 1 109 ? 16.958 -4.919 4.614 1.00 92.06 109 TRP A CA 1
ATOM 849 C C . TRP A 1 109 ? 16.071 -5.175 3.384 1.00 92.06 109 TRP A C 1
ATOM 851 O O . TRP A 1 109 ? 15.207 -6.052 3.436 1.00 92.06 109 TRP A O 1
ATOM 861 N N . VAL A 1 110 ? 16.238 -4.383 2.321 1.00 95.31 110 VAL A N 1
ATOM 862 C CA . VAL A 1 110 ? 15.495 -4.487 1.061 1.00 95.31 110 VAL A CA 1
ATOM 863 C C . VAL A 1 110 ? 16.428 -4.980 -0.038 1.00 95.31 110 VAL A C 1
ATOM 865 O O . VAL A 1 110 ? 17.502 -4.422 -0.242 1.00 95.31 110 VAL A O 1
ATOM 868 N N . ASP A 1 111 ? 15.973 -5.983 -0.784 1.00 95.25 111 ASP A N 1
ATOM 869 C CA . ASP A 1 111 ? 16.744 -6.656 -1.831 1.00 95.25 111 ASP A CA 1
ATOM 870 C C . ASP A 1 111 ? 16.428 -6.095 -3.232 1.00 95.25 111 ASP A C 1
ATOM 872 O O . ASP A 1 111 ? 17.248 -6.193 -4.144 1.00 95.25 111 ASP A O 1
ATOM 876 N N . ALA A 1 112 ? 15.245 -5.495 -3.428 1.00 91.94 112 ALA A N 1
ATOM 877 C CA . ALA A 1 112 ? 14.798 -5.010 -4.736 1.00 91.94 112 ALA A CA 1
ATOM 878 C C . ALA A 1 112 ? 13.888 -3.772 -4.665 1.00 91.94 112 ALA A C 1
ATOM 880 O O . ALA A 1 112 ? 13.161 -3.554 -3.694 1.00 91.94 112 ALA A O 1
ATOM 881 N N . VAL A 1 113 ? 13.886 -2.989 -5.749 1.00 91.19 113 VAL A N 1
ATOM 882 C CA . VAL A 1 113 ? 13.032 -1.807 -5.955 1.00 91.19 113 VAL A CA 1
ATOM 883 C C . VAL A 1 113 ? 12.625 -1.696 -7.437 1.00 91.19 113 VAL A C 1
ATOM 885 O O . VAL A 1 113 ? 13.423 -2.072 -8.298 1.00 91.19 113 VAL A O 1
ATOM 888 N N . PRO A 1 114 ? 11.421 -1.197 -7.787 1.00 88.38 114 PRO A N 1
ATOM 889 C CA . PRO A 1 114 ? 11.020 -1.002 -9.175 1.00 88.38 114 PRO A CA 1
ATOM 890 C C . PRO A 1 114 ? 11.950 -0.038 -9.917 1.00 88.38 114 PRO A C 1
ATOM 892 O O . PRO A 1 114 ? 12.172 1.091 -9.481 1.00 88.38 114 PRO A O 1
ATOM 895 N N . GLN A 1 115 ? 12.444 -0.473 -11.075 1.00 90.25 115 GLN A N 1
ATOM 896 C CA . GLN A 1 115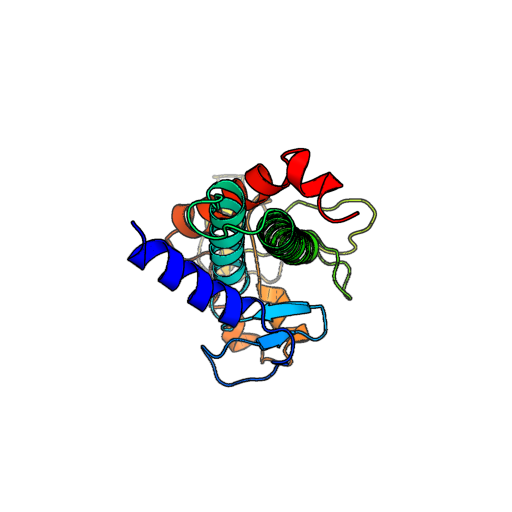 ? 13.368 0.302 -11.917 1.00 90.25 115 GLN A CA 1
ATOM 897 C C . GLN A 1 115 ? 12.742 0.779 -13.233 1.00 90.25 115 GLN A C 1
ATOM 899 O O . GLN A 1 115 ? 13.357 1.535 -13.978 1.00 90.25 115 GLN A O 1
ATOM 904 N N . ARG A 1 116 ? 11.520 0.329 -13.541 1.00 87.56 116 ARG A N 1
ATOM 905 C CA . ARG A 1 116 ? 10.840 0.577 -14.821 1.00 87.56 116 ARG A CA 1
ATOM 906 C C . ARG A 1 116 ? 9.430 1.131 -14.620 1.00 87.56 116 ARG A C 1
ATOM 908 O O . ARG A 1 116 ? 8.457 0.472 -14.979 1.00 87.56 116 ARG A O 1
ATOM 915 N N . PRO A 1 117 ? 9.271 2.308 -13.988 1.00 85.75 117 PRO A N 1
ATOM 916 C CA . PRO A 1 117 ? 7.961 2.934 -13.903 1.00 85.75 117 PRO A CA 1
ATOM 917 C C . PRO A 1 117 ? 7.403 3.225 -15.295 1.00 85.75 117 PRO A C 1
ATOM 919 O O . PRO A 1 117 ? 8.116 3.686 -16.187 1.00 85.75 117 PRO A O 1
ATOM 922 N N . HIS A 1 118 ? 6.091 3.058 -15.452 1.00 83.44 118 HIS A N 1
ATOM 923 C CA . HIS A 1 118 ? 5.379 3.534 -16.634 1.00 83.44 118 HIS A CA 1
ATOM 924 C C . HIS A 1 118 ? 5.237 5.073 -16.599 1.00 83.44 118 HIS A C 1
ATOM 926 O O . HIS A 1 118 ? 4.146 5.622 -16.442 1.00 83.44 118 HIS A O 1
ATOM 932 N N . HIS A 1 119 ? 6.365 5.784 -16.649 1.00 85.75 119 HIS A N 1
ATOM 933 C CA . HIS A 1 119 ? 6.454 7.234 -16.544 1.00 85.75 119 HIS A CA 1
ATOM 934 C C . HIS A 1 119 ? 7.328 7.804 -17.666 1.00 85.75 119 HIS A C 1
ATOM 936 O O . HIS A 1 119 ? 8.545 7.604 -17.683 1.00 85.75 119 HIS A O 1
ATOM 942 N N . ARG A 1 120 ? 6.708 8.578 -18.568 1.00 86.69 120 ARG A N 1
ATOM 943 C CA . ARG A 1 120 ? 7.333 9.046 -19.816 1.00 86.69 120 ARG A CA 1
ATOM 944 C C . ARG A 1 120 ? 8.675 9.730 -19.573 1.00 86.69 120 ARG A C 1
ATOM 946 O O . ARG A 1 120 ? 9.684 9.295 -20.112 1.00 86.69 120 ARG A O 1
ATOM 953 N N . SER A 1 121 ? 8.704 10.746 -18.710 1.00 89.25 121 SER A N 1
ATOM 954 C CA . SER A 1 121 ? 9.939 11.494 -18.441 1.00 89.25 121 SER A CA 1
ATOM 955 C C . SER A 1 121 ? 11.023 10.647 -17.773 1.00 89.25 121 SER A C 1
ATOM 957 O O . SER A 1 121 ? 12.190 10.974 -17.926 1.00 89.25 121 SER A O 1
ATOM 959 N N . ALA A 1 122 ? 10.662 9.586 -17.041 1.00 91.00 122 ALA A N 1
ATOM 960 C CA . ALA A 1 122 ? 11.658 8.716 -16.416 1.00 91.00 122 ALA A CA 1
ATOM 961 C C . ALA A 1 122 ? 12.298 7.777 -17.447 1.00 91.00 122 ALA A C 1
ATOM 963 O O . ALA A 1 122 ? 13.486 7.484 -17.356 1.00 91.00 122 ALA A O 1
ATOM 964 N N . SER A 1 123 ? 11.505 7.345 -18.434 1.00 91.75 123 SER A N 1
ATOM 965 C CA . SER A 1 123 ? 11.937 6.469 -19.527 1.00 91.75 123 SER A CA 1
ATOM 966 C C . SER A 1 123 ? 12.777 7.170 -20.602 1.00 91.75 123 SER A C 1
ATOM 968 O O . SER A 1 123 ? 13.492 6.506 -21.348 1.00 91.75 123 SER A O 1
ATOM 970 N N . CYS A 1 124 ? 12.704 8.501 -20.695 1.00 94.06 124 CYS A N 1
ATOM 971 C CA . CYS A 1 124 ? 13.529 9.279 -21.616 1.00 94.06 124 CYS A CA 1
ATOM 972 C C . CYS A 1 124 ? 14.958 9.448 -21.082 1.00 94.06 124 CYS A C 1
ATOM 974 O O . CYS A 1 124 ? 15.179 9.500 -19.871 1.00 94.06 124 CYS A O 1
ATOM 976 N N . SER A 1 125 ? 15.917 9.597 -21.998 1.00 93.31 125 SER A N 1
ATOM 977 C CA . SER A 1 125 ? 17.274 10.027 -21.653 1.00 93.31 125 SER A CA 1
ATOM 978 C C . SER A 1 125 ? 17.243 11.392 -20.947 1.00 93.31 125 SER A C 1
ATOM 980 O O . SER A 1 125 ? 16.454 12.250 -21.352 1.00 93.31 125 SER A O 1
ATOM 982 N N . PRO A 1 126 ? 18.096 11.632 -19.933 1.00 91.19 126 PRO A N 1
ATOM 983 C CA . PRO A 1 126 ? 18.294 12.974 -19.386 1.00 91.19 126 PRO A CA 1
ATOM 984 C C . PRO A 1 126 ? 19.018 13.909 -20.371 1.00 91.19 126 PRO A C 1
ATOM 986 O O . PRO A 1 126 ? 18.975 15.126 -20.206 1.00 91.19 126 PRO A O 1
ATOM 989 N N . ASP A 1 127 ? 19.676 13.355 -21.393 1.00 93.62 127 ASP A N 1
ATOM 990 C CA . ASP A 1 127 ? 20.225 14.116 -22.512 1.00 93.62 127 ASP A CA 1
ATOM 991 C C . ASP A 1 127 ? 19.113 14.447 -23.518 1.00 93.62 127 ASP A C 1
ATOM 993 O O . ASP A 1 127 ? 18.639 13.575 -24.251 1.00 93.62 127 ASP A O 1
ATOM 997 N N . TYR A 1 128 ? 18.723 15.724 -23.561 1.00 88.81 128 TYR A N 1
ATOM 998 C CA . TYR A 1 128 ? 17.675 16.246 -24.443 1.00 88.81 128 TYR A CA 1
ATOM 999 C C . TYR A 1 128 ? 18.007 16.157 -25.938 1.00 88.81 128 TYR A C 1
ATOM 1001 O O . TYR A 1 128 ? 17.108 16.329 -26.762 1.00 88.81 128 TYR A O 1
ATOM 1009 N N . SER A 1 129 ? 19.265 15.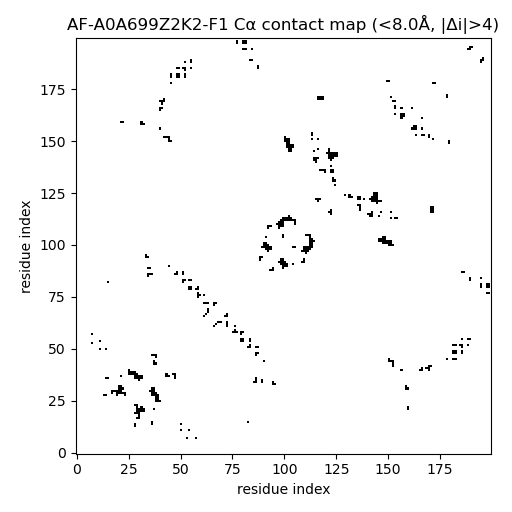899 -26.309 1.00 94.00 129 SER A N 1
ATOM 1010 C CA . SER A 1 129 ? 19.639 15.653 -27.705 1.00 94.00 129 SER A CA 1
ATOM 1011 C C . SER A 1 129 ? 19.206 14.267 -28.199 1.00 94.00 129 SER A C 1
ATOM 1013 O O . SER A 1 129 ? 19.078 14.055 -29.407 1.00 94.00 129 SER A O 1
ATOM 1015 N N . VAL A 1 130 ? 18.923 13.332 -27.284 1.00 93.00 130 VAL A N 1
ATOM 1016 C CA . VAL A 1 130 ? 18.456 11.981 -27.608 1.00 93.00 130 VAL A CA 1
ATOM 1017 C C . VAL A 1 130 ? 16.931 11.989 -27.793 1.00 93.00 130 VAL A C 1
ATOM 1019 O O . VAL A 1 130 ? 16.203 12.319 -26.853 1.00 93.00 130 VAL A O 1
ATOM 1022 N N . PRO A 1 131 ? 16.398 11.586 -28.965 1.00 92.25 131 PRO A N 1
ATOM 1023 C CA . PRO A 1 131 ? 14.956 11.520 -29.180 1.00 92.25 131 PRO A CA 1
ATOM 1024 C C . PRO A 1 131 ? 14.257 10.583 -28.187 1.00 92.25 131 PRO A C 1
ATOM 1026 O O . PRO A 1 131 ? 14.718 9.467 -27.943 1.00 92.25 131 PRO A O 1
ATOM 1029 N N . CYS A 1 132 ? 13.100 11.004 -27.668 1.00 93.25 132 CYS A N 1
ATOM 1030 C CA . CYS A 1 132 ? 12.251 10.174 -26.816 1.00 93.25 132 CYS A CA 1
ATOM 1031 C C . CYS A 1 132 ? 10.898 9.887 -27.477 1.0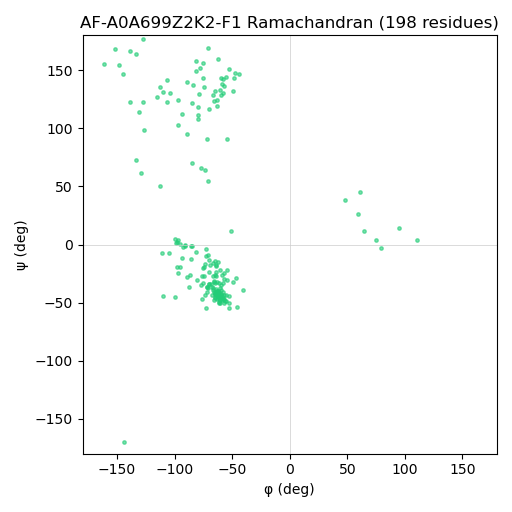0 93.25 132 CYS A C 1
ATOM 1033 O O . CYS A 1 132 ? 10.185 10.803 -27.886 1.00 93.25 132 CYS A O 1
ATOM 1035 N N . ASN A 1 133 ? 10.529 8.611 -27.570 1.00 90.25 133 ASN A N 1
ATOM 1036 C CA . ASN A 1 133 ? 9.280 8.148 -28.171 1.00 90.25 133 ASN A CA 1
ATOM 1037 C C . ASN A 1 133 ? 8.707 6.926 -27.419 1.00 90.25 133 ASN A C 1
ATOM 1039 O O . ASN A 1 133 ? 9.159 6.573 -26.329 1.00 90.25 133 ASN A O 1
ATOM 1043 N N . GLY A 1 134 ? 7.677 6.282 -27.980 1.00 86.81 134 GLY A N 1
ATOM 1044 C CA . GLY A 1 134 ? 7.024 5.123 -27.358 1.00 86.81 134 GLY A CA 1
ATOM 1045 C C . GLY A 1 134 ? 7.957 3.934 -27.091 1.00 86.81 134 GLY A C 1
ATOM 1046 O O . GLY A 1 134 ? 7.721 3.187 -26.144 1.00 86.81 134 GLY A O 1
ATOM 1047 N N . ASN A 1 135 ? 9.047 3.781 -27.850 1.00 89.81 135 ASN A N 1
ATOM 1048 C CA . ASN A 1 135 ? 10.011 2.699 -27.644 1.00 89.81 135 ASN A CA 1
ATOM 1049 C C . ASN A 1 135 ? 10.775 2.867 -26.330 1.00 89.81 135 ASN A C 1
ATOM 1051 O O . ASN A 1 135 ? 11.046 1.874 -25.665 1.00 89.81 135 ASN A O 1
ATOM 1055 N N . ASN A 1 136 ? 11.063 4.104 -25.911 1.00 90.88 136 ASN A N 1
ATOM 1056 C CA . ASN A 1 136 ? 11.695 4.367 -24.617 1.00 90.88 136 ASN A CA 1
ATOM 1057 C C . ASN A 1 136 ? 10.800 3.896 -23.465 1.00 90.88 136 ASN A C 1
ATOM 1059 O O . ASN A 1 136 ? 11.264 3.214 -22.556 1.00 90.88 136 ASN A O 1
ATOM 1063 N N . GLN A 1 137 ? 9.499 4.194 -23.541 1.00 84.69 137 GLN A N 1
ATOM 1064 C CA . GLN A 1 137 ? 8.531 3.790 -22.519 1.00 84.69 137 GLN A CA 1
ATOM 1065 C C . GLN A 1 137 ? 8.347 2.266 -22.447 1.00 84.69 137 GLN A C 1
ATOM 1067 O O . GLN A 1 137 ? 8.101 1.734 -21.364 1.00 84.69 137 GLN A O 1
ATOM 1072 N N . ASN A 1 138 ? 8.469 1.582 -23.586 1.00 85.38 138 ASN A N 1
ATOM 1073 C CA . ASN A 1 138 ? 8.307 0.134 -23.707 1.00 85.38 138 ASN A CA 1
ATOM 1074 C C . ASN A 1 138 ? 9.627 -0.645 -23.562 1.00 85.38 138 ASN A C 1
ATOM 1076 O O . ASN A 1 138 ? 9.603 -1.876 -23.598 1.00 85.38 138 ASN A O 1
ATOM 1080 N N . SER A 1 139 ? 10.761 0.045 -23.397 1.00 87.75 139 SER A N 1
ATOM 1081 C CA . SER A 1 139 ? 12.082 -0.583 -23.301 1.00 87.75 139 SER A CA 1
ATOM 1082 C C . SER A 1 139 ? 12.128 -1.606 -22.160 1.00 87.75 139 SER A C 1
ATOM 1084 O O . SER A 1 139 ? 11.611 -1.303 -21.077 1.00 87.75 139 SER A O 1
ATOM 1086 N N . PRO A 1 140 ? 12.731 -2.800 -22.364 1.00 87.94 140 PRO A N 1
ATOM 1087 C CA . PRO A 1 140 ? 12.949 -3.797 -21.317 1.00 87.94 140 PRO A CA 1
ATOM 1088 C C . PRO A 1 140 ? 13.944 -3.343 -20.235 1.00 87.94 140 PRO A C 1
ATOM 1090 O O . PRO A 1 140 ? 13.961 -3.933 -19.151 1.00 87.94 140 PRO A O 1
ATOM 1093 N N . ASP A 1 141 ? 14.724 -2.299 -20.509 1.00 90.31 141 ASP A N 1
ATOM 1094 C CA . ASP A 1 141 ? 15.788 -1.809 -19.639 1.00 90.31 141 ASP A CA 1
ATOM 1095 C C . ASP A 1 141 ? 15.255 -0.914 -18.508 1.00 90.31 141 ASP A C 1
ATOM 1097 O O . ASP A 1 141 ? 14.159 -0.347 -18.624 1.00 90.31 141 ASP A O 1
ATOM 1101 N N . PRO A 1 142 ? 16.010 -0.762 -17.401 1.00 91.38 142 PRO A N 1
ATOM 1102 C CA . PRO A 1 142 ? 15.753 0.260 -1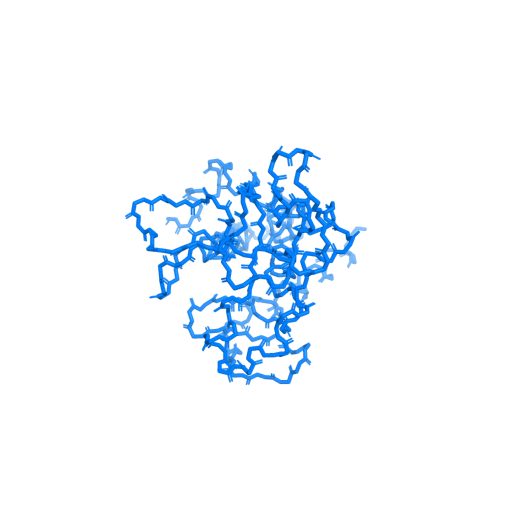6.390 1.00 91.38 142 PRO A CA 1
ATOM 1103 C C . PRO A 1 142 ? 15.533 1.650 -17.001 1.00 91.38 142 PRO A C 1
ATOM 1105 O O . PRO A 1 142 ? 16.181 2.036 -17.972 1.00 91.38 142 PRO A O 1
ATOM 1108 N N . SER A 1 143 ? 14.625 2.426 -16.407 1.00 92.31 143 SER A N 1
ATOM 1109 C CA . SER A 1 143 ? 14.415 3.822 -16.796 1.00 92.31 143 SER A CA 1
ATOM 1110 C C . SER A 1 143 ? 15.701 4.639 -16.583 1.00 92.31 143 SER A C 1
ATOM 1112 O O . SER A 1 143 ? 16.278 4.542 -15.498 1.00 92.31 143 SER A O 1
ATOM 1114 N N . PRO A 1 144 ? 16.139 5.463 -17.560 1.00 94.44 144 PRO A N 1
ATOM 1115 C CA . PRO A 1 144 ? 17.352 6.277 -17.429 1.00 94.44 144 PRO A CA 1
ATOM 1116 C C . PRO A 1 144 ? 17.351 7.221 -16.222 1.00 94.44 144 PRO A C 1
ATOM 1118 O O . PRO A 1 144 ? 18.410 7.523 -15.680 1.00 94.44 144 PRO A O 1
ATOM 1121 N N . SER A 1 145 ? 16.172 7.686 -15.795 1.00 92.62 145 SER A N 1
ATOM 1122 C CA . SER A 1 145 ? 16.021 8.525 -14.603 1.00 92.62 145 SER A CA 1
ATOM 1123 C C . SER A 1 145 ? 15.260 7.800 -13.494 1.00 92.62 145 SER A C 1
ATOM 1125 O O . SER A 1 145 ? 14.202 7.207 -13.722 1.00 92.62 145 SER A O 1
ATOM 1127 N N . VAL A 1 146 ? 15.759 7.909 -12.259 1.00 90.94 146 VAL A N 1
ATOM 1128 C CA . VAL A 1 146 ? 15.095 7.361 -11.068 1.00 90.94 146 VAL A CA 1
ATOM 1129 C C . VAL A 1 146 ? 13.973 8.295 -10.624 1.00 90.94 146 VAL A C 1
ATOM 1131 O O . VAL A 1 146 ? 14.203 9.440 -10.239 1.00 90.94 146 VAL A O 1
ATOM 1134 N N . LEU A 1 147 ? 12.740 7.791 -10.632 1.00 87.44 147 LEU A N 1
ATOM 1135 C CA . LEU A 1 147 ? 11.563 8.534 -10.187 1.00 87.44 147 LEU A CA 1
ATOM 1136 C C . LEU A 1 147 ? 11.393 8.430 -8.661 1.00 87.44 147 LEU A C 1
ATOM 1138 O O . LEU A 1 147 ? 10.504 7.741 -8.163 1.00 87.44 147 LEU A O 1
ATOM 1142 N N . GLN A 1 148 ? 12.294 9.079 -7.922 1.00 88.06 148 GLN A N 1
ATOM 1143 C CA . GLN A 1 148 ? 12.416 8.964 -6.466 1.00 88.06 148 GLN A CA 1
ATOM 1144 C C . GLN A 1 148 ? 11.066 9.138 -5.739 1.00 88.06 148 GLN A C 1
ATOM 1146 O O . GLN A 1 148 ? 10.317 10.082 -5.991 1.00 88.06 148 GLN A O 1
ATOM 1151 N N . GLY A 1 149 ? 10.756 8.226 -4.814 1.00 82.81 149 GLY A N 1
ATOM 1152 C CA . GLY A 1 149 ? 9.592 8.310 -3.925 1.00 82.81 149 GLY A CA 1
ATOM 1153 C C . GLY A 1 149 ? 8.252 7.892 -4.541 1.00 82.81 149 GLY A C 1
ATOM 1154 O O . GLY A 1 149 ? 7.248 7.866 -3.831 1.00 82.81 149 GLY A O 1
ATOM 1155 N N . ASN A 1 150 ? 8.207 7.550 -5.833 1.00 83.81 150 ASN A N 1
ATOM 1156 C CA . ASN A 1 150 ? 6.973 7.088 -6.472 1.00 83.81 150 ASN A CA 1
ATOM 1157 C C . ASN A 1 150 ? 6.625 5.650 -6.070 1.00 83.81 150 ASN A C 1
ATOM 1159 O O . ASN A 1 150 ? 7.516 4.811 -5.959 1.00 83.81 150 ASN A O 1
ATOM 1163 N N . LEU A 1 151 ? 5.334 5.340 -5.908 1.00 85.19 151 LEU A N 1
ATOM 1164 C CA . LEU A 1 151 ? 4.888 3.955 -5.714 1.00 85.19 151 LEU A CA 1
ATOM 1165 C C . LEU A 1 151 ? 4.712 3.231 -7.044 1.00 85.19 151 LEU A C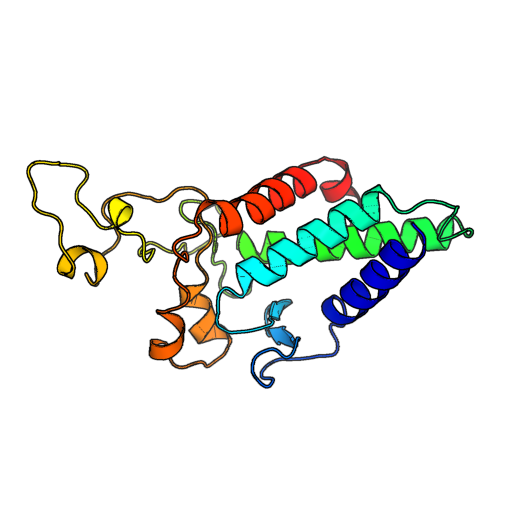 1
ATOM 1167 O O . LEU A 1 151 ? 4.100 3.759 -7.972 1.00 85.19 151 LEU A O 1
ATOM 1171 N N . ASN A 1 152 ? 5.165 1.982 -7.100 1.00 83.62 152 ASN A N 1
ATOM 1172 C CA . ASN A 1 152 ? 4.933 1.104 -8.236 1.00 83.62 152 ASN A CA 1
ATOM 1173 C C . ASN A 1 152 ? 4.591 -0.316 -7.761 1.00 83.62 152 ASN A C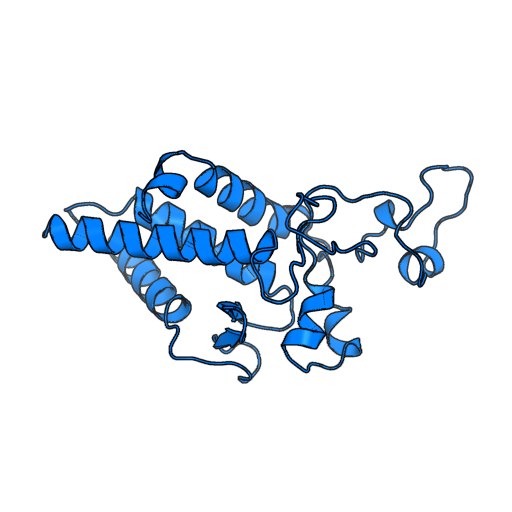 1
ATOM 1175 O O . ASN A 1 152 ? 5.352 -0.951 -7.042 1.00 83.62 152 ASN A O 1
ATOM 1179 N N . ALA A 1 153 ? 3.422 -0.792 -8.189 1.00 78.56 153 ALA A N 1
ATOM 1180 C CA . ALA A 1 153 ? 2.810 -2.063 -7.813 1.00 78.56 153 ALA A CA 1
ATOM 1181 C C . ALA A 1 153 ? 3.048 -3.195 -8.831 1.00 78.56 153 ALA A C 1
ATOM 1183 O O . ALA A 1 153 ? 2.518 -4.288 -8.657 1.00 78.56 153 ALA A O 1
ATOM 1184 N N . GLN A 1 154 ? 3.793 -2.946 -9.909 1.00 70.38 154 GLN A N 1
ATOM 1185 C CA . GLN A 1 154 ? 3.881 -3.833 -11.073 1.00 70.38 154 GLN A CA 1
ATOM 1186 C C . GLN A 1 154 ? 4.365 -5.249 -10.727 1.00 70.38 154 GLN A C 1
ATOM 1188 O O . GLN A 1 154 ? 3.907 -6.216 -11.324 1.00 70.38 154 GLN A O 1
ATOM 1193 N N . GLN A 1 155 ? 5.235 -5.375 -9.725 1.00 70.12 155 GLN A N 1
ATOM 1194 C CA . GLN A 1 155 ? 5.800 -6.650 -9.263 1.00 70.12 155 GLN A CA 1
ATOM 1195 C C . GLN A 1 155 ? 4.912 -7.378 -8.227 1.00 70.12 155 GLN A C 1
ATOM 1197 O O . GLN A 1 155 ? 5.221 -8.492 -7.821 1.00 70.12 155 GLN A O 1
ATOM 1202 N N . LEU A 1 156 ? 3.767 -6.804 -7.824 1.00 73.94 156 LEU A N 1
ATOM 1203 C CA . LEU A 1 156 ? 2.779 -7.504 -6.982 1.00 73.94 156 LEU A CA 1
ATOM 1204 C C . LEU A 1 156 ? 1.983 -8.563 -7.753 1.00 73.94 156 LEU A C 1
ATOM 1206 O O . LEU A 1 156 ? 1.351 -9.413 -7.128 1.00 73.94 156 LEU A O 1
ATOM 1210 N N . ALA A 1 157 ? 1.997 -8.511 -9.089 1.00 66.12 157 ALA A N 1
ATOM 1211 C CA . ALA A 1 157 ? 1.325 -9.487 -9.943 1.00 66.12 157 ALA A CA 1
ATOM 1212 C C . ALA A 1 157 ? 1.734 -10.922 -9.576 1.00 66.12 157 ALA A C 1
ATOM 1214 O O . ALA A 1 157 ? 0.873 -11.781 -9.387 1.00 66.12 157 ALA A O 1
ATOM 1215 N N . ASP A 1 158 ? 3.035 -11.129 -9.365 1.00 64.44 158 ASP A N 1
ATOM 1216 C CA . ASP A 1 158 ? 3.632 -12.433 -9.075 1.00 64.44 158 ASP A CA 1
ATOM 1217 C C . ASP A 1 158 ? 3.184 -12.971 -7.709 1.00 64.44 158 ASP A C 1
ATOM 1219 O O . ASP A 1 158 ? 2.880 -14.153 -7.568 1.00 64.44 158 ASP A O 1
ATOM 1223 N N . GLN A 1 159 ? 3.046 -12.092 -6.709 1.00 66.38 159 GLN A N 1
ATOM 1224 C CA . GLN A 1 159 ? 2.548 -12.453 -5.371 1.00 66.38 159 GLN A CA 1
ATOM 1225 C C . GLN A 1 159 ? 1.083 -12.890 -5.382 1.00 66.38 159 GLN A C 1
ATOM 1227 O O . GLN A 1 159 ? 0.644 -13.638 -4.510 1.00 66.38 159 G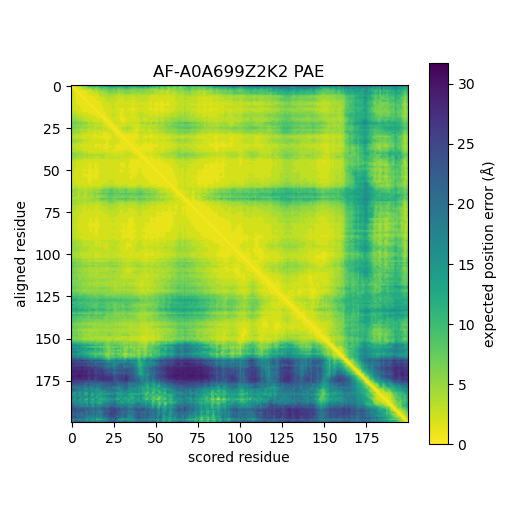LN A O 1
ATOM 1232 N N . MET A 1 160 ? 0.326 -12.389 -6.354 1.00 71.56 160 MET A N 1
ATOM 1233 C CA . MET A 1 160 ? -1.101 -12.640 -6.506 1.00 71.56 160 MET A CA 1
ATOM 1234 C C . MET A 1 160 ? -1.396 -13.731 -7.543 1.00 71.56 160 MET A C 1
ATOM 1236 O O . MET A 1 160 ? -2.566 -14.015 -7.799 1.00 71.56 160 MET A O 1
ATOM 1240 N N . GLY A 1 161 ? -0.361 -14.329 -8.150 1.00 65.25 161 GLY A N 1
ATOM 1241 C CA . GLY A 1 161 ? -0.506 -15.301 -9.236 1.00 65.25 161 GLY A CA 1
ATOM 1242 C C . GLY A 1 161 ? -1.235 -14.731 -10.460 1.00 65.25 161 GLY A C 1
ATOM 1243 O O . GLY A 1 161 ? -1.896 -15.471 -11.186 1.00 65.25 161 GLY A O 1
ATOM 1244 N N . LEU A 1 162 ? -1.180 -13.410 -10.662 1.00 65.88 162 LEU A N 1
ATOM 1245 C CA . LEU A 1 162 ? -1.861 -12.721 -11.755 1.00 65.88 162 LEU A CA 1
ATOM 1246 C C . LEU A 1 162 ? -0.959 -12.666 -12.988 1.00 65.88 162 LEU A C 1
ATOM 1248 O O . LEU A 1 162 ? 0.231 -12.378 -12.893 1.00 65.88 162 LEU A O 1
ATOM 1252 N N . ASN A 1 163 ? -1.541 -12.870 -14.172 1.00 55.47 163 ASN A N 1
ATOM 1253 C CA . ASN A 1 163 ? -0.814 -12.695 -15.428 1.00 55.47 163 ASN A CA 1
ATOM 1254 C C . ASN A 1 163 ? -0.370 -11.232 -15.603 1.00 55.47 163 ASN A C 1
ATOM 1256 O O . ASN A 1 163 ? -1.195 -10.321 -15.717 1.00 55.47 163 ASN A O 1
ATOM 1260 N N . TYR A 1 164 ? 0.948 -11.041 -15.687 1.00 45.62 164 TYR A N 1
ATOM 1261 C CA . TYR A 1 164 ? 1.660 -9.761 -15.783 1.00 45.62 164 TYR A CA 1
ATOM 1262 C C . TYR A 1 164 ? 1.114 -8.792 -16.850 1.00 45.62 164 TYR A C 1
ATOM 1264 O O . TYR A 1 164 ? 1.093 -7.578 -16.639 1.00 45.62 164 TYR A O 1
ATOM 1272 N N . SER A 1 165 ? 0.586 -9.305 -17.968 1.00 41.59 165 SER A N 1
ATOM 1273 C CA . SER A 1 165 ? 0.015 -8.493 -19.053 1.00 41.59 165 SER A CA 1
ATOM 1274 C C . SER A 1 165 ? -1.232 -7.688 -18.656 1.00 41.59 165 SER A C 1
ATOM 1276 O O . SER A 1 165 ? -1.566 -6.725 -19.339 1.00 41.59 165 SER A O 1
ATOM 1278 N N . ARG A 1 166 ? -1.905 -8.023 -17.543 1.00 42.38 166 ARG A N 1
ATOM 1279 C CA . ARG A 1 166 ? -3.036 -7.239 -17.002 1.00 42.38 166 ARG A CA 1
ATOM 1280 C C . ARG A 1 166 ? -2.632 -6.206 -15.945 1.00 42.38 166 ARG A C 1
ATOM 1282 O O . ARG A 1 166 ? -3.438 -5.346 -15.604 1.00 42.38 166 ARG A O 1
ATOM 1289 N N . VAL A 1 167 ? -1.396 -6.267 -15.441 1.00 47.44 167 VAL A N 1
ATOM 1290 C CA . VAL A 1 167 ? -0.880 -5.365 -14.391 1.00 47.44 167 VAL A CA 1
ATOM 1291 C C . VAL A 1 167 ? -0.055 -4.213 -14.977 1.00 47.44 167 VAL A C 1
ATOM 1293 O O . VAL A 1 167 ? 0.065 -3.167 -14.345 1.00 47.44 167 VAL A O 1
ATOM 1296 N N . GLN A 1 168 ? 0.432 -4.336 -16.222 1.00 40.62 168 GLN A N 1
ATOM 1297 C CA . GLN A 1 168 ? 1.137 -3.266 -16.957 1.00 40.62 168 GLN A CA 1
ATOM 1298 C C . GLN A 1 168 ? 0.352 -1.950 -17.057 1.00 40.62 168 GLN A C 1
ATOM 1300 O O . GLN A 1 168 ? 0.927 -0.878 -17.222 1.00 40.62 168 GLN A O 1
ATOM 1305 N N . THR A 1 169 ? -0.962 -2.015 -16.916 1.00 42.12 169 THR A N 1
ATOM 1306 C CA . THR A 1 169 ? -1.863 -0.871 -16.989 1.00 42.12 169 THR A CA 1
ATOM 1307 C C . THR A 1 169 ? -2.222 -0.303 -15.611 1.00 42.12 169 THR A C 1
ATOM 1309 O O . THR A 1 169 ? -2.933 0.699 -15.528 1.00 42.12 169 THR A O 1
ATOM 1312 N N . ALA A 1 170 ? -1.637 -0.823 -14.521 1.00 40.16 170 ALA A N 1
ATOM 1313 C CA . ALA A 1 170 ? -1.471 -0.089 -13.264 1.00 40.16 170 ALA A CA 1
ATOM 1314 C C . ALA A 1 170 ? -0.411 1.015 -13.449 1.00 40.16 170 ALA A C 1
ATOM 1316 O O . ALA A 1 170 ? 0.592 1.097 -12.745 1.00 40.16 170 ALA A O 1
ATOM 1317 N N . THR A 1 171 ? -0.644 1.858 -14.453 1.00 42.66 171 THR A N 1
ATOM 1318 C CA . THR A 1 171 ? 0.058 3.103 -14.709 1.00 42.66 171 THR A CA 1
ATOM 1319 C C . THR A 1 171 ? 0.218 3.865 -13.389 1.00 42.66 171 THR A C 1
ATOM 1321 O O . THR A 1 171 ? -0.729 3.878 -12.588 1.00 42.66 171 THR A O 1
ATOM 1324 N N . PRO A 1 172 ? 1.310 4.624 -13.189 1.00 40.75 172 PRO A N 1
ATOM 1325 C CA . PRO A 1 172 ? 1.159 5.940 -12.597 1.00 40.75 172 PRO A CA 1
ATOM 1326 C C . PRO A 1 172 ? 0.141 6.631 -13.501 1.00 40.75 172 PRO A C 1
ATOM 1328 O O . PRO A 1 172 ? 0.473 7.127 -14.575 1.00 40.75 172 PRO A O 1
ATOM 1331 N N . SER A 1 173 ? -1.143 6.496 -13.160 1.00 34.38 173 SER A N 1
ATOM 1332 C CA . SER A 1 173 ? -2.232 7.113 -13.900 1.00 34.38 173 SER A CA 1
ATOM 1333 C C . SER A 1 173 ? -1.841 8.565 -14.123 1.00 34.38 173 SER A C 1
ATOM 1335 O O . SER A 1 173 ? -1.193 9.145 -13.249 1.00 34.38 173 SER A O 1
ATOM 1337 N N . ALA A 1 174 ? -2.264 9.154 -15.239 1.00 29.66 174 ALA A N 1
ATOM 1338 C CA . ALA A 1 174 ? -2.097 10.561 -15.624 1.00 29.66 174 ALA A CA 1
ATOM 1339 C C . ALA A 1 174 ? -2.536 11.611 -14.560 1.00 29.66 174 ALA A C 1
ATOM 1341 O O . ALA A 1 174 ? -2.609 12.801 -14.831 1.00 29.66 174 ALA A O 1
ATOM 1342 N N . ALA A 1 175 ? -2.795 11.167 -13.334 1.00 29.78 175 ALA A N 1
ATOM 1343 C CA . ALA A 1 175 ? -2.982 11.866 -12.085 1.00 29.78 175 ALA A CA 1
ATOM 1344 C C . ALA A 1 175 ? -1.827 11.574 -11.091 1.00 29.78 175 ALA A C 1
ATOM 1346 O O . ALA A 1 175 ? -2.077 11.242 -9.930 1.00 29.78 175 ALA A O 1
ATOM 1347 N N . ALA A 1 176 ? -0.561 11.709 -11.514 1.00 33.16 176 ALA A N 1
ATOM 1348 C CA . ALA A 1 176 ? 0.604 11.705 -10.617 1.00 33.16 176 ALA A CA 1
ATOM 1349 C C . ALA A 1 176 ? 0.383 12.484 -9.292 1.00 33.16 176 ALA A C 1
ATOM 1351 O O . ALA A 1 176 ? 0.762 11.954 -8.251 1.00 33.16 176 ALA A O 1
ATOM 1352 N N . PRO A 1 177 ? -0.302 13.647 -9.230 1.00 32.72 177 PRO A N 1
ATOM 1353 C CA . PRO A 1 177 ? -0.566 14.295 -7.938 1.00 32.72 177 PRO A CA 1
ATOM 1354 C C . PRO A 1 177 ? -1.493 13.503 -6.990 1.00 32.72 177 PRO A C 1
ATOM 1356 O O . PRO A 1 177 ? -1.322 13.568 -5.775 1.00 32.72 177 PRO A O 1
ATOM 1359 N N . VAL A 1 178 ? -2.445 12.719 -7.507 1.00 36.66 178 VAL A N 1
ATOM 1360 C CA . VAL A 1 178 ? -3.500 12.065 -6.701 1.00 36.66 178 VAL A CA 1
ATOM 1361 C C . VAL A 1 178 ? -3.045 10.716 -6.138 1.00 36.66 178 VAL A C 1
ATOM 1363 O O . VAL A 1 178 ? -3.528 10.288 -5.095 1.00 36.66 178 VAL A O 1
ATOM 1366 N N . ALA A 1 179 ? -2.088 10.053 -6.795 1.00 43.28 179 ALA A N 1
ATOM 1367 C CA . ALA A 1 179 ? -1.461 8.839 -6.273 1.00 43.28 179 ALA A CA 1
ATOM 1368 C C . ALA A 1 179 ? -0.362 9.143 -5.236 1.00 43.28 179 ALA A C 1
ATOM 1370 O O . ALA A 1 179 ? -0.180 8.355 -4.314 1.00 43.28 179 ALA A O 1
ATOM 1371 N N . HIS A 1 180 ? 0.337 10.282 -5.349 1.00 50.28 180 HIS A N 1
ATOM 1372 C CA . HIS A 1 180 ? 1.442 10.634 -4.446 1.00 50.28 180 HIS A CA 1
ATOM 1373 C C . HIS A 1 180 ? 1.011 11.358 -3.184 1.00 50.28 180 HIS A C 1
ATOM 1375 O O . HIS A 1 180 ? 1.599 11.107 -2.134 1.00 50.28 180 HIS A O 1
ATOM 1381 N N . ALA A 1 181 ? 0.005 12.237 -3.249 1.00 53.06 181 ALA A N 1
ATOM 1382 C CA . ALA A 1 181 ? -0.406 12.988 -2.068 1.00 53.06 181 ALA A CA 1
ATOM 1383 C C . ALA A 1 181 ? -0.801 12.051 -0.906 1.00 53.06 181 ALA A C 1
ATOM 1385 O O . ALA A 1 181 ? -0.208 12.154 0.162 1.00 53.06 181 ALA A O 1
ATOM 1386 N N . PRO A 1 182 ? -1.670 11.045 -1.076 1.00 54.16 182 PRO A N 1
ATOM 1387 C CA . PRO A 1 182 ? -2.059 10.188 0.041 1.00 54.16 182 PRO A CA 1
ATOM 1388 C C . PRO A 1 182 ? -0.888 9.390 0.617 1.00 54.16 182 PRO A C 1
ATOM 1390 O O . PRO A 1 182 ? -0.836 9.157 1.817 1.00 54.16 182 PRO A O 1
ATOM 1393 N N . VAL A 1 183 ? 0.077 9.021 -0.226 1.00 58.53 183 VAL A N 1
ATOM 1394 C CA . VAL A 1 183 ? 1.276 8.261 0.143 1.00 58.53 183 VAL A CA 1
ATOM 1395 C C . VAL A 1 183 ? 2.245 9.126 0.933 1.00 58.53 183 VAL A C 1
ATOM 1397 O O . VAL A 1 183 ? 2.605 8.765 2.047 1.00 58.53 183 VAL A O 1
ATOM 1400 N N . ALA A 1 184 ? 2.634 10.284 0.396 1.00 60.22 184 ALA A N 1
ATOM 1401 C CA . ALA A 1 184 ? 3.528 11.219 1.070 1.00 60.22 184 ALA A CA 1
ATOM 1402 C C . ALA A 1 184 ? 2.940 11.662 2.416 1.00 60.22 184 ALA A C 1
ATOM 1404 O O . ALA A 1 184 ? 3.651 11.698 3.416 1.00 60.22 184 ALA A O 1
ATOM 1405 N N . TRP A 1 185 ? 1.628 11.910 2.465 1.00 55.22 185 TRP A N 1
ATOM 1406 C CA . TRP A 1 185 ? 0.928 12.255 3.698 1.00 55.22 185 TRP A CA 1
ATOM 1407 C C . TRP A 1 185 ? 0.778 11.065 4.654 1.00 55.22 185 TRP A C 1
ATOM 1409 O O . TRP A 1 185 ? 0.918 11.257 5.857 1.00 55.22 185 TRP A O 1
ATOM 1419 N N . ALA A 1 186 ? 0.562 9.838 4.168 1.00 57.72 186 ALA A N 1
ATOM 1420 C CA . ALA A 1 186 ? 0.528 8.644 5.016 1.00 57.72 186 ALA A CA 1
ATOM 1421 C C . ALA A 1 186 ? 1.911 8.322 5.606 1.00 57.72 186 ALA A C 1
ATOM 1423 O O . ALA A 1 186 ? 2.009 8.059 6.803 1.00 57.72 186 ALA A O 1
ATOM 1424 N N . PHE A 1 187 ? 2.983 8.408 4.811 1.00 62.44 187 PHE A N 1
ATOM 1425 C CA . PHE A 1 187 ? 4.357 8.256 5.295 1.00 62.44 187 PHE A CA 1
ATOM 1426 C C . PHE A 1 187 ? 4.752 9.389 6.249 1.00 62.44 187 PHE A C 1
ATOM 1428 O O . PHE A 1 187 ? 5.337 9.109 7.290 1.00 62.44 187 PHE A O 1
ATOM 1435 N N . ALA A 1 188 ? 4.377 10.643 5.975 1.00 59.28 188 ALA A N 1
ATOM 1436 C CA . ALA A 1 188 ? 4.607 11.760 6.895 1.00 59.28 188 ALA A CA 1
ATOM 1437 C C . ALA A 1 188 ? 3.819 11.605 8.210 1.00 59.28 188 ALA A C 1
ATOM 1439 O O . ALA A 1 188 ? 4.361 11.822 9.296 1.00 59.28 188 ALA A O 1
ATOM 1440 N N . ALA A 1 189 ? 2.559 11.166 8.139 1.00 54.31 189 ALA A N 1
ATOM 1441 C CA . ALA A 1 189 ? 1.755 10.856 9.318 1.00 54.31 189 ALA A CA 1
ATOM 1442 C C . ALA A 1 189 ? 2.373 9.704 10.127 1.00 54.31 189 ALA A C 1
ATOM 1444 O O . ALA A 1 189 ? 2.425 9.778 11.353 1.00 54.31 189 ALA A O 1
ATOM 1445 N N . ALA A 1 190 ? 2.900 8.673 9.459 1.00 51.03 190 ALA A N 1
ATOM 1446 C CA . ALA A 1 190 ? 3.557 7.533 10.097 1.00 51.03 190 ALA A CA 1
ATOM 1447 C C . ALA A 1 190 ? 4.957 7.840 10.653 1.00 51.03 190 ALA A C 1
ATOM 1449 O O . ALA A 1 190 ? 5.361 7.218 11.633 1.00 51.03 190 ALA A O 1
ATOM 1450 N N . ALA A 1 191 ? 5.669 8.813 10.079 1.00 51.03 191 ALA A N 1
ATOM 1451 C CA . ALA A 1 191 ? 6.959 9.300 10.571 1.00 51.03 191 ALA A CA 1
ATOM 1452 C C . ALA A 1 191 ? 6.838 10.140 11.857 1.00 51.03 191 ALA A C 1
ATOM 1454 O O . ALA A 1 191 ? 7.840 10.428 12.510 1.00 51.03 191 ALA A O 1
ATOM 1455 N N . SER A 1 192 ? 5.619 10.508 12.267 1.00 52.66 192 SER A N 1
ATOM 1456 C CA . SER A 1 192 ? 5.394 11.103 13.584 1.00 52.66 192 SER A CA 1
ATOM 1457 C C . SER A 1 192 ? 5.677 10.062 14.676 1.00 52.66 192 SER A C 1
ATOM 1459 O O . SER A 1 192 ? 5.110 8.970 14.662 1.00 52.66 192 SER A O 1
ATOM 1461 N N . ILE A 1 193 ? 6.510 10.416 15.663 1.00 45.88 193 ILE A N 1
ATOM 1462 C CA . ILE A 1 193 ? 6.963 9.567 16.792 1.00 45.88 193 ILE A CA 1
ATOM 1463 C C . ILE A 1 193 ? 5.808 8.792 17.472 1.00 45.88 193 ILE A C 1
ATOM 1465 O O . ILE A 1 193 ? 5.989 7.670 17.947 1.00 45.88 193 ILE A O 1
ATOM 1469 N N . ALA A 1 194 ? 4.589 9.339 17.439 1.00 47.66 194 ALA A N 1
ATOM 1470 C CA . ALA A 1 194 ? 3.373 8.716 17.958 1.00 47.66 194 ALA A CA 1
ATOM 1471 C C . ALA A 1 194 ? 2.931 7.419 17.242 1.00 47.66 194 ALA A C 1
ATOM 1473 O O . ALA A 1 194 ? 2.219 6.629 17.859 1.00 47.66 194 ALA A O 1
ATOM 1474 N N . LEU A 1 195 ? 3.307 7.177 15.979 1.00 51.69 195 LEU A N 1
ATOM 1475 C CA . LEU A 1 195 ? 3.033 5.911 15.273 1.00 51.69 195 LEU A CA 1
ATOM 1476 C C . LEU A 1 195 ? 4.150 4.875 15.464 1.00 51.69 195 LEU A C 1
ATOM 1478 O O . LEU A 1 195 ? 3.879 3.673 15.459 1.00 51.69 195 LEU A O 1
ATOM 1482 N N . LEU A 1 196 ? 5.391 5.320 15.683 1.00 50.16 196 LEU A N 1
ATOM 1483 C CA . LEU A 1 196 ? 6.535 4.430 15.890 1.00 50.16 196 LEU A CA 1
ATOM 1484 C C . LEU A 1 196 ? 6.477 3.696 17.239 1.00 50.16 196 LEU A C 1
ATOM 1486 O O . LEU A 1 196 ? 6.859 2.528 17.298 1.00 50.16 196 LEU A O 1
ATOM 1490 N N . LEU A 1 197 ? 5.945 4.345 18.280 1.00 52.94 197 LEU A N 1
ATOM 1491 C CA . LEU A 1 197 ? 5.818 3.783 19.631 1.00 52.94 197 LEU A CA 1
ATOM 1492 C C . LEU A 1 197 ? 4.449 3.146 19.920 1.00 52.94 197 LEU A C 1
ATOM 1494 O O . LEU A 1 197 ? 4.346 2.336 20.828 1.00 52.94 197 LEU A O 1
ATOM 1498 N N . ALA A 1 198 ? 3.396 3.465 19.159 1.00 57.75 198 ALA A N 1
ATOM 1499 C CA . ALA A 1 198 ? 2.029 3.034 19.486 1.00 57.75 198 ALA A CA 1
ATOM 1500 C C . ALA A 1 198 ? 1.745 1.532 19.303 1.00 57.75 198 ALA A C 1
ATOM 1502 O O . ALA A 1 198 ? 0.666 1.084 19.684 1.00 57.75 198 ALA A O 1
ATOM 1503 N N . CYS A 1 199 ? 2.662 0.772 18.700 1.00 61.94 199 CYS A N 1
ATOM 1504 C CA . CYS A 1 199 ? 2.477 -0.660 18.441 1.00 61.94 199 CYS A CA 1
ATOM 1505 C C . CYS A 1 199 ? 3.255 -1.584 19.370 1.00 61.94 199 CYS A C 1
ATOM 1507 O O . CYS A 1 199 ? 3.002 -2.788 19.338 1.00 61.94 199 CYS A O 1
ATOM 1509 N N . LEU A 1 200 ? 4.130 -1.019 20.202 1.00 48.69 200 LEU A N 1
ATOM 1510 C CA . LEU A 1 200 ? 4.758 -1.684 21.341 1.00 48.69 200 LEU A CA 1
ATOM 1511 C C . LEU A 1 200 ? 3.827 -1.517 22.552 1.00 48.69 200 LEU A C 1
ATOM 1513 O O . LEU A 1 200 ? 3.467 -2.548 23.158 1.00 48.69 200 LEU A O 1
#

Mean predicted aligned error: 7.8 Å

pLDDT: mean 81.33, std 17.74, range [29.66, 96.31]

Organism: Haematococcus lacustris (NCBI:txid44745)

Radius of gyration: 18.45 Å; Cα contacts (8 Å, |Δi|>4): 292; chains: 1; bounding box: 43×32×57 Å